Protein AF-A0A382TSJ6-F1 (afdb_monomer)

Sequence (299 aa):
TDNLIYTSDLNSGGTIPGTNIIGSAPDGAHDSPTDGYVEGTTHIYAGQTAGSISLSQTNFLDQFPATPTNPTLCDGLGNCFDVIRENGQTVSGGQQLPGYAAGYVIKDPPYSIATNSGQGDTNECADFYVEWHAIDGPISESGLGDLIGVDEELDYDPDGDQTLGDGTDFDRIWSLEEVTVTNMELNCGFNYPIFGDVSDESSLNGCTGQVVQGHEGHMWDETNCAAYGNLKTYNCAMFESTQDDAYLGDDSDHDYNGTNGRLILKFDPMCTHDIMVRHVMLEFIEVGAGAESCLSDYG

Nearest PDB structures (foldseek):
  5vi0-assembly1_A  TM=2.492E-01  e=9.226E+00  Pseudomonas fluorescens

Secondary structure (DSSP, 8-state):
-PPPEEEEEEEEEEE--SS-TTS---SS--S-SS----TT-S-TTTT-EEEEEEEEE-SSS--B-SS-B---SB-SSS-B--EE-TTSPEEPTTSPPSS-BEEEEEES-SB-SS-TTSS--B-SS-SEEEEEEEESBTTTTBSS-SSTTS-------TT-----SSSSS-S------SEEEEEE-GGGT-SS-EES--TT-GGGTTTEEEEEEESEEE-B-TTT-GGGTTB--HHHHHHHHH--GGG-S--TT--TTSSS---EEE----------EEEEEEEE--TT-SS--GGGG--

Organism: NCBI:txid408172

Radius of gyration: 26.78 Å; Cα contacts (8 Å, |Δi|>4): 650; chains: 1; bounding box: 70×48×67 Å

Structure (mmCIF, N/CA/C/O backbone):
data_AF-A0A382TSJ6-F1
#
_entry.id   AF-A0A382TSJ6-F1
#
loop_
_atom_site.group_PDB
_atom_site.id
_atom_site.type_symbol
_atom_site.label_atom_id
_atom_site.label_alt_id
_atom_site.label_comp_id
_atom_site.label_asym_id
_atom_site.label_entity_id
_atom_site.label_seq_id
_atom_site.pdbx_PDB_ins_code
_atom_site.Cartn_x
_atom_site.Cartn_y
_atom_site.Cartn_z
_atom_site.occupancy
_atom_site.B_iso_or_equiv
_atom_site.auth_seq_id
_atom_site.auth_comp_id
_atom_site.auth_asym_id
_atom_site.auth_atom_id
_atom_site.pdbx_PDB_model_num
ATOM 1 N N . THR A 1 1 ? -19.606 -19.626 -2.365 1.00 51.28 1 THR A N 1
ATOM 2 C CA . THR A 1 1 ? -20.092 -18.319 -1.893 1.00 51.28 1 THR A CA 1
ATOM 3 C C . THR A 1 1 ? -19.219 -17.972 -0.732 1.00 51.28 1 THR A C 1
ATOM 5 O O . THR A 1 1 ? -19.256 -18.692 0.260 1.00 51.28 1 THR A O 1
ATOM 8 N N . ASP A 1 2 ? -18.367 -16.979 -0.910 1.00 55.47 2 ASP A N 1
ATOM 9 C CA . ASP A 1 2 ? -17.412 -16.594 0.119 1.00 55.47 2 ASP A CA 1
ATOM 10 C C . ASP A 1 2 ? -18.198 -15.999 1.282 1.00 55.47 2 ASP A C 1
ATOM 12 O O . ASP A 1 2 ? -19.030 -15.107 1.097 1.00 55.47 2 ASP A O 1
ATOM 16 N N . ASN A 1 3 ? -18.039 -16.595 2.461 1.00 68.62 3 ASN A N 1
ATOM 17 C CA . ASN A 1 3 ? -18.751 -16.162 3.651 1.00 68.62 3 ASN A CA 1
ATOM 18 C C . ASN A 1 3 ? -17.972 -15.007 4.275 1.00 68.62 3 ASN A C 1
ATOM 20 O O . ASN A 1 3 ? -16.830 -15.186 4.684 1.00 68.62 3 ASN A O 1
ATOM 24 N N . LEU A 1 4 ? -18.611 -13.845 4.371 1.00 76.88 4 LEU A N 1
ATOM 25 C CA . LEU A 1 4 ? -18.118 -12.728 5.166 1.00 76.88 4 LEU A CA 1
ATOM 26 C C . LEU A 1 4 ? -18.530 -12.954 6.627 1.00 76.88 4 LEU A C 1
ATOM 28 O O . LEU A 1 4 ? -19.728 -12.997 6.919 1.00 76.88 4 LEU A O 1
ATOM 32 N N . ILE A 1 5 ? -17.568 -13.092 7.542 1.00 85.00 5 ILE A N 1
ATOM 33 C CA . ILE A 1 5 ? -17.848 -13.188 8.984 1.00 85.00 5 ILE A CA 1
ATOM 34 C C . ILE A 1 5 ? -17.365 -11.915 9.667 1.00 85.00 5 ILE A C 1
ATOM 36 O O . ILE A 1 5 ? -16.166 -11.665 9.752 1.00 85.00 5 ILE A O 1
ATOM 40 N N . TYR A 1 6 ? -18.308 -11.136 10.193 1.00 89.25 6 TYR A N 1
ATOM 41 C CA . TYR A 1 6 ? -18.026 -9.909 10.927 1.00 89.25 6 TYR A CA 1
ATOM 42 C C . TYR A 1 6 ? -18.821 -9.847 12.234 1.00 89.25 6 TYR A C 1
ATOM 44 O O . TYR A 1 6 ? -19.858 -10.499 12.386 1.00 89.25 6 TYR A O 1
ATOM 52 N N . THR A 1 7 ? -18.337 -9.052 13.186 1.00 89.75 7 THR A N 1
ATOM 53 C CA . THR A 1 7 ? -19.066 -8.721 14.421 1.00 89.75 7 THR A CA 1
ATOM 54 C C . THR A 1 7 ? -18.973 -7.229 14.679 1.00 89.75 7 THR A C 1
ATOM 56 O O . THR A 1 7 ? -18.007 -6.603 14.254 1.00 89.75 7 THR A O 1
ATOM 59 N N . SER A 1 8 ? -19.959 -6.648 15.359 1.00 91.38 8 SER A N 1
ATOM 60 C CA . SER A 1 8 ? -19.897 -5.252 15.786 1.00 91.38 8 SER A CA 1
ATOM 61 C C . SER A 1 8 ? -20.571 -5.044 17.139 1.00 91.38 8 SER A C 1
ATOM 63 O O . SER A 1 8 ? -21.559 -5.701 17.471 1.00 91.38 8 SER A O 1
ATOM 65 N N . ASP A 1 9 ? -20.026 -4.115 17.921 1.00 92.19 9 ASP A N 1
ATOM 66 C CA . ASP A 1 9 ? -20.604 -3.624 19.168 1.00 92.19 9 ASP A CA 1
ATOM 67 C C . ASP A 1 9 ? -20.398 -2.109 19.269 1.00 92.19 9 ASP A C 1
ATOM 69 O O . ASP A 1 9 ? -19.317 -1.622 19.601 1.00 92.19 9 ASP A O 1
ATOM 73 N N . LEU A 1 10 ? -21.467 -1.353 19.008 1.00 91.88 10 LEU A N 1
ATOM 74 C CA . LEU A 1 10 ? -21.467 0.111 19.102 1.00 91.88 10 LEU A CA 1
ATOM 75 C C . LEU A 1 10 ? -21.236 0.626 20.534 1.00 91.88 10 LEU A C 1
ATOM 77 O O . LEU A 1 10 ? -20.925 1.798 20.714 1.00 91.88 10 LEU A O 1
ATOM 81 N N . ASN A 1 11 ? -21.387 -0.229 21.551 1.00 92.69 11 ASN A N 1
ATOM 82 C CA . ASN A 1 11 ? -21.270 0.139 22.961 1.00 92.69 11 ASN A CA 1
ATOM 83 C C . ASN A 1 11 ? -19.956 -0.325 23.599 1.00 92.69 11 ASN A C 1
ATOM 85 O O . ASN A 1 11 ? -19.807 -0.205 24.817 1.00 92.69 11 ASN A O 1
ATOM 89 N N . SER A 1 12 ? -19.007 -0.845 22.815 1.00 92.81 12 SER A N 1
ATOM 90 C CA . SER A 1 12 ? -17.744 -1.359 23.357 1.00 92.81 12 SER A CA 1
ATOM 91 C C . SER A 1 12 ? -16.888 -0.272 24.020 1.00 92.81 12 SER A C 1
ATOM 93 O O . SER A 1 12 ? -16.094 -0.576 24.911 1.00 92.81 12 SER A O 1
ATOM 95 N N . GLY A 1 13 ? -17.088 0.997 23.642 1.00 90.31 13 GLY A N 1
ATOM 96 C CA . GLY A 1 13 ? -16.484 2.154 24.304 1.00 90.31 13 GLY A CA 1
ATOM 97 C C . GLY A 1 13 ? -14.969 2.244 24.125 1.00 90.31 13 GLY A C 1
ATOM 98 O O . GLY A 1 13 ? -14.286 2.809 24.981 1.00 90.31 13 GLY A O 1
ATOM 99 N N . GLY A 1 14 ? -14.442 1.670 23.041 1.00 90.19 14 GLY A N 1
ATOM 100 C CA . GLY A 1 14 ? -13.038 1.783 22.668 1.00 90.19 14 GLY A CA 1
ATOM 101 C C . GLY A 1 14 ? -12.648 3.220 22.324 1.00 90.19 14 GLY A C 1
ATOM 102 O O . GLY A 1 14 ? -13.489 4.106 22.186 1.00 90.19 14 GLY A O 1
ATOM 103 N N . THR A 1 15 ? -11.350 3.461 22.186 1.00 94.50 15 THR A N 1
ATOM 104 C CA . THR A 1 15 ? -10.813 4.751 21.740 1.00 94.50 15 THR A CA 1
ATOM 105 C C . THR A 1 15 ? -10.064 4.550 20.438 1.00 94.50 15 THR A C 1
ATOM 107 O O . THR A 1 15 ? -9.201 3.673 20.366 1.00 94.50 15 THR A O 1
ATOM 110 N N . ILE A 1 16 ? -10.386 5.369 19.437 1.00 93.19 16 ILE A N 1
ATOM 111 C CA . ILE A 1 16 ? -9.671 5.375 18.161 1.00 93.19 16 ILE A CA 1
ATOM 112 C C . ILE A 1 16 ? -8.240 5.874 18.420 1.00 93.19 16 ILE A C 1
ATOM 114 O O . ILE A 1 16 ? -8.068 6.959 18.991 1.00 93.19 16 ILE A O 1
ATOM 118 N N . PRO A 1 17 ? -7.202 5.091 18.082 1.00 91.81 17 PRO A N 1
ATOM 119 C CA . PRO A 1 17 ? -5.816 5.479 18.312 1.00 91.81 17 PRO A CA 1
ATOM 120 C C . PRO A 1 17 ? -5.457 6.682 17.435 1.00 91.81 17 PRO A C 1
ATOM 122 O O . PRO A 1 17 ? -5.960 6.804 16.335 1.00 91.81 17 PRO A O 1
ATOM 125 N N . GLY A 1 18 ? -4.573 7.568 17.897 1.00 88.19 18 GLY A N 1
ATOM 126 C CA . GLY A 1 18 ? -4.095 8.705 17.087 1.00 88.19 18 GLY A CA 1
ATOM 127 C C . GLY A 1 18 ? -2.917 8.373 16.166 1.00 88.19 18 GLY A C 1
ATOM 128 O O . GLY A 1 18 ? -2.319 9.268 15.579 1.00 88.19 18 GLY A O 1
ATOM 129 N N . THR A 1 19 ? -2.523 7.103 16.105 1.00 87.06 19 THR A N 1
ATOM 130 C CA . THR A 1 19 ? -1.364 6.617 15.354 1.00 87.06 19 THR A CA 1
ATOM 131 C C . THR A 1 19 ? -1.697 5.280 14.713 1.00 87.06 19 THR A C 1
ATOM 133 O O . THR A 1 19 ? -2.449 4.503 15.302 1.00 87.06 19 THR A O 1
ATOM 136 N N . ASN A 1 20 ? -1.089 4.976 13.568 1.00 87.38 20 ASN A N 1
ATOM 137 C CA . ASN A 1 20 ? -1.181 3.662 12.929 1.00 87.38 20 ASN A CA 1
ATOM 138 C C . ASN A 1 20 ? -0.423 2.568 13.724 1.00 87.38 20 ASN A C 1
ATOM 140 O O . ASN A 1 20 ? 0.164 2.825 14.782 1.00 87.38 20 ASN A O 1
ATOM 144 N N . ILE A 1 21 ? -0.377 1.344 13.185 1.00 91.00 21 ILE A N 1
ATOM 145 C CA . ILE A 1 21 ? 0.307 0.182 13.790 1.00 91.00 21 ILE A CA 1
ATOM 146 C C . ILE A 1 21 ? 1.798 0.420 14.071 1.00 91.00 21 ILE A C 1
ATOM 148 O O . ILE A 1 21 ? 2.321 -0.072 15.072 1.00 91.00 21 ILE A O 1
ATOM 152 N N . ILE A 1 22 ? 2.487 1.211 13.246 1.00 88.44 22 ILE A N 1
ATOM 153 C CA . ILE A 1 22 ? 3.905 1.548 13.449 1.00 88.44 22 ILE A CA 1
ATOM 154 C C . ILE A 1 22 ? 4.093 2.789 14.331 1.00 88.44 22 ILE A C 1
ATOM 156 O O . ILE A 1 22 ? 5.217 3.243 14.547 1.00 88.44 22 ILE A O 1
ATOM 160 N N . GLY A 1 23 ? 3.016 3.311 14.921 1.00 86.44 23 GLY A N 1
ATOM 161 C CA . GLY A 1 23 ? 3.050 4.424 15.863 1.00 86.44 23 GLY A CA 1
ATOM 162 C C . GLY A 1 23 ? 3.321 5.771 15.197 1.00 86.44 23 GLY A C 1
ATOM 163 O O . GLY A 1 23 ? 3.834 6.670 15.863 1.00 86.44 23 GLY A O 1
ATOM 164 N N . SER A 1 24 ? 3.029 5.883 13.903 1.00 81.81 24 SER A N 1
ATOM 165 C CA . SER A 1 24 ? 3.093 7.124 13.135 1.00 81.81 24 SER A CA 1
ATOM 166 C C . SER A 1 24 ? 1.719 7.779 13.100 1.00 81.81 24 SER A C 1
ATOM 168 O O . SER A 1 24 ? 0.705 7.093 12.936 1.00 81.81 24 SER A O 1
ATOM 170 N N . ALA A 1 25 ? 1.675 9.095 13.297 1.00 78.69 25 ALA A N 1
ATOM 171 C CA . ALA A 1 25 ? 0.441 9.855 13.182 1.00 78.69 25 ALA A CA 1
ATOM 172 C C . ALA A 1 25 ? 0.099 10.032 11.692 1.00 78.69 25 ALA A C 1
ATOM 174 O O . ALA A 1 25 ? 0.955 10.450 10.919 1.00 78.69 25 ALA A O 1
ATOM 175 N N . PRO A 1 26 ? -1.128 9.716 11.259 1.00 70.69 26 PRO A N 1
ATOM 176 C CA . PRO A 1 26 ? -1.583 9.986 9.902 1.00 70.69 26 PRO A CA 1
ATOM 177 C C . PRO A 1 26 ? -2.005 11.458 9.811 1.00 70.69 26 PRO A C 1
ATOM 179 O O . PRO A 1 26 ? -3.193 11.767 9.766 1.00 70.69 26 PRO A O 1
ATOM 182 N N . ASP A 1 27 ? -1.040 12.375 9.860 1.00 65.81 27 ASP A N 1
ATOM 183 C CA . ASP A 1 27 ? -1.244 13.833 9.892 1.00 65.81 27 ASP A CA 1
ATOM 184 C C . ASP A 1 27 ? -0.798 14.550 8.603 1.00 65.81 27 ASP A C 1
ATOM 186 O O . ASP A 1 27 ? -0.923 15.773 8.492 1.00 65.81 27 ASP A O 1
ATOM 190 N N . GLY A 1 28 ? -0.301 13.788 7.624 1.00 58.19 28 GLY A N 1
ATOM 191 C CA . GLY A 1 28 ? 0.238 14.298 6.363 1.00 58.19 28 GLY A CA 1
ATOM 192 C C . GLY A 1 28 ? 1.628 14.931 6.489 1.00 58.19 28 GLY A C 1
ATOM 193 O O . GLY A 1 28 ? 2.220 15.274 5.467 1.00 58.19 28 GLY A O 1
ATOM 194 N N . ALA A 1 29 ? 2.171 15.050 7.705 1.00 59.56 29 ALA A N 1
ATOM 195 C CA . ALA A 1 29 ? 3.520 15.516 7.982 1.00 59.56 29 ALA A CA 1
ATOM 196 C C . ALA A 1 29 ? 4.458 14.310 8.096 1.00 59.56 29 ALA A C 1
ATOM 198 O O . ALA A 1 29 ? 4.907 13.928 9.173 1.00 59.56 29 ALA A O 1
ATOM 199 N N . HIS A 1 30 ? 4.768 13.702 6.955 1.00 57.16 30 HIS A N 1
ATOM 200 C CA . HIS A 1 30 ? 5.816 12.692 6.907 1.00 57.16 30 HIS A CA 1
ATOM 201 C C . HIS A 1 30 ? 7.181 13.391 6.966 1.00 57.16 30 HIS A C 1
ATOM 203 O O . HIS A 1 30 ? 7.386 14.410 6.307 1.00 57.16 30 HIS A O 1
ATOM 209 N N . ASP A 1 31 ? 8.160 12.818 7.674 1.00 54.69 31 ASP A N 1
ATOM 210 C CA . ASP A 1 31 ? 9.569 13.267 7.673 1.00 54.69 31 ASP A CA 1
ATOM 211 C C . ASP A 1 31 ? 10.257 13.099 6.282 1.00 54.69 31 ASP A C 1
ATOM 213 O O . ASP A 1 31 ? 11.484 13.149 6.158 1.00 54.69 31 ASP A O 1
ATOM 217 N N . SER A 1 32 ? 9.465 12.903 5.217 1.00 45.97 32 SER A N 1
ATOM 218 C CA . SER A 1 32 ? 9.863 12.863 3.813 1.00 45.97 32 SER A CA 1
ATOM 219 C C . SER A 1 32 ? 9.813 14.277 3.205 1.00 45.97 32 SER A C 1
ATOM 221 O O . SER A 1 32 ? 8.774 14.933 3.262 1.00 45.97 32 SER A O 1
ATOM 223 N N . PRO A 1 33 ? 10.899 14.781 2.590 1.00 44.25 33 PRO A N 1
ATOM 224 C CA . PRO A 1 33 ? 10.990 16.178 2.157 1.00 44.25 33 PRO A CA 1
ATOM 225 C C . PRO A 1 33 ? 10.056 16.611 1.014 1.00 44.25 33 PRO A C 1
ATOM 227 O O . PRO A 1 33 ? 10.052 17.800 0.691 1.00 44.25 33 PRO A O 1
ATOM 230 N N . THR A 1 34 ? 9.347 15.695 0.344 1.00 47.06 34 THR A N 1
ATOM 231 C CA . THR A 1 34 ? 8.702 15.996 -0.950 1.00 47.06 34 THR A CA 1
ATOM 232 C C . THR A 1 34 ? 7.237 15.610 -1.092 1.00 47.06 34 THR A C 1
ATOM 234 O O . THR A 1 34 ? 6.606 16.142 -1.999 1.00 47.06 34 THR A O 1
ATOM 237 N N . ASP A 1 35 ? 6.668 14.795 -0.203 1.00 45.72 35 ASP A N 1
ATOM 238 C CA . ASP A 1 35 ? 5.292 14.312 -0.354 1.00 45.72 35 ASP A CA 1
ATOM 239 C C . ASP A 1 35 ? 4.551 14.382 0.983 1.00 45.72 35 ASP A C 1
ATOM 241 O O . ASP A 1 35 ? 4.849 13.649 1.924 1.00 45.72 35 ASP A O 1
ATOM 245 N N . GLY A 1 36 ? 3.587 15.298 1.072 1.00 45.22 36 GLY A N 1
ATOM 246 C CA . GLY A 1 36 ? 2.760 15.490 2.256 1.00 45.22 36 GLY A CA 1
ATOM 247 C C . GLY A 1 36 ? 1.392 16.026 1.865 1.00 45.22 36 GLY A C 1
ATOM 248 O O . GLY A 1 36 ? 1.278 17.021 1.145 1.00 45.22 36 GLY A O 1
ATOM 249 N N . TYR A 1 37 ? 0.351 15.332 2.316 1.00 49.81 37 TYR A N 1
ATOM 250 C CA . TYR A 1 37 ? -1.027 15.805 2.246 1.00 49.81 37 TYR A CA 1
ATOM 251 C C . TYR A 1 37 ? -1.177 17.151 2.974 1.00 49.81 37 TYR A C 1
ATOM 253 O O . TYR A 1 37 ? -0.363 17.528 3.815 1.00 49.81 37 TYR A O 1
ATOM 261 N N . VAL A 1 38 ? -2.236 17.891 2.641 1.00 48.69 38 VAL A N 1
ATOM 262 C CA . VAL A 1 38 ? -2.523 19.201 3.241 1.00 48.69 38 VAL A CA 1
ATOM 263 C C . VAL 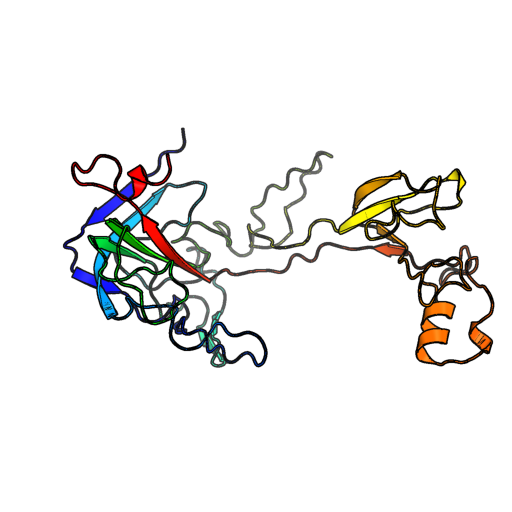A 1 38 ? -2.655 19.074 4.765 1.00 48.69 38 VAL A C 1
ATOM 265 O O . VAL A 1 38 ? -3.486 18.316 5.269 1.00 48.69 38 VAL A O 1
ATOM 268 N N . GLU A 1 39 ? -1.829 19.852 5.468 1.00 46.22 39 GLU A N 1
ATOM 269 C CA . GLU A 1 39 ? -1.703 19.940 6.925 1.00 46.22 39 GLU A CA 1
ATOM 270 C C . GLU A 1 39 ? -3.075 19.978 7.637 1.00 46.22 39 GLU A C 1
ATOM 272 O O . GLU A 1 39 ? -3.902 20.853 7.367 1.00 46.22 39 GLU A O 1
ATOM 277 N N . GLY A 1 40 ? -3.297 19.045 8.576 1.00 49.28 40 GLY A N 1
ATOM 278 C CA . GLY A 1 40 ? -4.345 19.141 9.605 1.00 49.28 40 GLY A CA 1
ATOM 279 C C . GLY A 1 40 ? -5.642 18.345 9.406 1.00 49.28 40 GLY A C 1
ATOM 280 O O . GLY A 1 40 ? -6.620 18.663 10.080 1.00 49.28 40 GLY A O 1
ATOM 281 N N . THR A 1 41 ? -5.704 17.349 8.513 1.00 53.12 41 THR A N 1
ATOM 282 C CA . THR A 1 41 ? -7.014 16.923 7.966 1.00 53.12 41 THR A CA 1
ATOM 283 C C . THR A 1 41 ? -7.327 15.425 7.942 1.00 53.12 41 THR A C 1
ATOM 285 O O . THR A 1 41 ? -8.463 15.058 7.661 1.00 53.12 41 THR A O 1
ATOM 288 N N . THR A 1 42 ? -6.389 14.540 8.271 1.00 62.50 42 THR A N 1
ATOM 289 C CA . THR A 1 42 ? -6.504 13.125 7.869 1.00 62.50 42 THR A CA 1
ATOM 290 C C . THR A 1 42 ? -7.012 12.157 8.940 1.00 62.50 42 THR A C 1
ATOM 292 O O . THR A 1 42 ? -7.354 11.035 8.594 1.00 62.50 42 THR A O 1
ATOM 295 N N . HIS A 1 43 ? -7.139 12.553 10.217 1.00 78.25 43 HIS A N 1
ATOM 296 C CA . HIS A 1 43 ? -7.613 11.646 11.285 1.00 78.25 43 HIS A CA 1
ATOM 297 C C . HIS A 1 43 ? -8.549 12.320 12.290 1.00 78.25 43 HIS A C 1
ATOM 299 O O . HIS A 1 43 ? -8.275 12.426 13.485 1.00 78.25 43 HIS A O 1
ATOM 305 N N . ILE A 1 44 ? -9.683 12.803 11.787 1.00 80.38 44 ILE A N 1
ATOM 306 C CA . ILE A 1 44 ? -10.632 13.650 12.533 1.00 80.38 44 ILE A CA 1
ATOM 307 C C . ILE A 1 44 ? -11.276 12.969 13.756 1.00 80.38 44 ILE A C 1
ATOM 309 O O . ILE A 1 44 ? -11.797 13.652 14.640 1.00 80.38 44 ILE A O 1
ATOM 313 N N . TYR A 1 45 ? -11.221 11.636 13.828 1.00 87.69 45 TYR A N 1
ATOM 314 C CA . TYR A 1 45 ? -11.772 10.839 14.926 1.00 87.69 45 TYR A CA 1
ATOM 315 C C . TYR A 1 45 ? -10.732 10.307 15.915 1.00 87.69 45 TYR A C 1
ATOM 317 O O . TYR A 1 45 ? -11.103 9.636 16.881 1.00 87.69 45 TYR A O 1
ATOM 325 N N . ALA A 1 46 ? -9.454 10.655 15.748 1.00 88.50 46 ALA A N 1
ATOM 326 C CA . ALA A 1 46 ? -8.404 10.293 16.692 1.00 88.50 46 ALA A CA 1
ATOM 327 C C . ALA A 1 46 ? -8.775 10.683 18.136 1.00 88.50 46 ALA A C 1
ATOM 329 O O . ALA A 1 46 ? -9.165 11.817 18.429 1.00 88.50 46 ALA A O 1
ATOM 330 N N . GLY A 1 47 ? -8.649 9.733 19.063 1.00 90.00 47 GLY A N 1
ATOM 331 C CA . GLY A 1 47 ? -8.951 9.928 20.482 1.00 90.00 47 GLY A CA 1
ATOM 332 C C . GLY A 1 47 ? -10.441 9.951 20.840 1.00 90.00 47 GLY A C 1
ATOM 333 O O . GLY A 1 47 ? -10.765 10.059 22.024 1.00 90.00 47 GLY A O 1
ATOM 334 N N . GLN A 1 48 ? -11.351 9.831 19.869 1.00 91.44 48 GLN A N 1
ATOM 335 C CA . GLN A 1 48 ? -12.788 9.754 20.136 1.00 91.44 48 GLN A CA 1
ATOM 336 C C . GLN A 1 48 ? -13.192 8.364 20.635 1.00 91.44 48 GLN A C 1
ATOM 338 O O . GLN A 1 48 ? -12.543 7.354 20.346 1.00 91.44 48 GLN A O 1
ATOM 343 N N . THR A 1 49 ? -14.287 8.313 21.396 1.00 94.75 49 THR A N 1
ATOM 344 C CA . THR A 1 49 ? -14.911 7.047 21.790 1.00 94.75 49 THR A CA 1
ATOM 345 C C . THR A 1 49 ? -15.634 6.432 20.596 1.00 94.75 49 THR A C 1
ATOM 347 O O . THR A 1 49 ? -16.415 7.110 19.932 1.00 94.75 49 THR A O 1
ATOM 350 N N . ALA A 1 50 ? -15.413 5.143 20.363 1.00 95.38 50 ALA A N 1
ATOM 351 C CA . ALA A 1 50 ? -16.021 4.381 19.285 1.00 95.38 50 ALA A CA 1
ATOM 352 C C . ALA A 1 50 ? -16.518 3.016 19.779 1.00 95.38 50 ALA A C 1
ATOM 354 O O . ALA A 1 50 ? -16.090 2.501 20.816 1.00 95.38 50 ALA A O 1
ATOM 355 N N . GLY A 1 51 ? -17.429 2.427 19.011 1.00 95.75 51 GLY A N 1
ATOM 356 C CA . GLY A 1 51 ? -17.710 1.002 19.061 1.00 95.75 51 GLY A CA 1
ATOM 357 C C . GLY A 1 51 ? -16.587 0.184 18.424 1.00 95.75 51 GLY A C 1
ATOM 358 O O . GLY A 1 51 ? -15.620 0.727 17.889 1.00 95.75 51 GLY A O 1
ATOM 359 N N . SER A 1 52 ? -16.736 -1.136 18.449 1.00 95.62 52 SER A N 1
ATOM 360 C CA . SER A 1 52 ? -15.801 -2.072 17.826 1.00 95.62 52 SER A CA 1
ATOM 361 C C . SER A 1 52 ? -16.464 -2.821 16.683 1.00 95.62 52 SER A C 1
ATOM 363 O O . SER A 1 52 ? -17.671 -3.076 16.694 1.00 95.62 52 SER A O 1
ATOM 365 N N . ILE A 1 53 ? -15.657 -3.183 15.694 1.00 94.44 53 ILE A N 1
ATOM 366 C CA . ILE A 1 53 ? -16.041 -4.045 14.582 1.00 94.44 53 ILE A CA 1
ATOM 367 C C . ILE A 1 53 ? -14.891 -5.012 14.294 1.00 94.44 53 ILE A C 1
ATOM 369 O O . ILE A 1 53 ? -13.726 -4.667 14.466 1.00 94.44 53 ILE A O 1
ATOM 373 N N . SER A 1 54 ? -15.207 -6.240 13.897 1.00 93.94 54 SER A N 1
ATOM 374 C CA . SER A 1 54 ? -14.220 -7.231 13.465 1.00 93.94 54 SER A CA 1
ATOM 375 C C . SER A 1 54 ? -14.562 -7.769 12.095 1.00 93.94 54 SER A C 1
ATOM 377 O O . SER A 1 54 ? -15.742 -7.946 11.791 1.00 93.94 54 SER A O 1
ATOM 379 N N . LEU A 1 55 ? -13.540 -8.189 11.365 1.00 89.50 55 LEU A N 1
ATOM 380 C CA . LEU A 1 55 ? -13.670 -9.015 10.179 1.00 89.50 55 LEU A CA 1
ATOM 381 C C . LEU A 1 55 ? -12.748 -10.226 10.333 1.00 89.50 55 LEU A C 1
ATOM 383 O O . LEU A 1 55 ? -11.551 -10.056 10.522 1.00 89.50 55 LEU A O 1
ATOM 387 N N . SER A 1 56 ? -13.311 -11.435 10.318 1.00 88.00 56 SER A N 1
ATOM 388 C CA . SER A 1 56 ? -12.578 -12.683 10.601 1.00 88.00 56 SER A CA 1
ATOM 389 C C . SER A 1 56 ? -12.707 -13.734 9.498 1.00 88.00 56 SER A C 1
ATOM 391 O O . SER A 1 56 ? -12.389 -14.898 9.716 1.00 88.00 56 SER A O 1
ATOM 393 N N . GLN A 1 57 ? -13.319 -13.372 8.370 1.00 83.06 57 GLN A N 1
ATOM 394 C CA . GLN A 1 57 ? -13.328 -14.184 7.159 1.00 83.06 57 GLN A CA 1
ATOM 395 C C . GLN A 1 57 ? -13.677 -13.297 5.965 1.00 83.06 57 GLN A C 1
ATOM 397 O O . GLN A 1 57 ? -14.743 -12.673 5.949 1.00 83.06 57 GLN A O 1
ATOM 402 N N . THR A 1 58 ? -12.785 -13.245 4.979 1.00 77.75 58 THR A N 1
ATOM 403 C CA . THR A 1 58 ? -12.939 -12.512 3.716 1.00 77.75 58 THR A CA 1
ATOM 404 C C . THR A 1 58 ? -11.842 -12.954 2.741 1.00 77.75 58 THR A C 1
ATOM 406 O O . THR A 1 58 ? -10.781 -13.376 3.182 1.00 77.75 58 THR A O 1
ATOM 409 N N . ASN A 1 59 ? -12.092 -12.843 1.434 1.00 71.25 59 ASN A N 1
ATOM 410 C CA . ASN A 1 59 ? -11.086 -13.084 0.387 1.00 71.25 59 ASN A CA 1
ATOM 411 C C . ASN A 1 59 ? -10.580 -11.776 -0.253 1.00 71.25 59 ASN A C 1
ATOM 413 O O . ASN A 1 59 ? -9.819 -11.813 -1.212 1.00 71.25 59 ASN A O 1
ATOM 417 N N . PHE A 1 60 ? -11.081 -10.621 0.194 1.00 73.62 60 PHE A N 1
ATOM 418 C CA . PHE A 1 60 ? -10.926 -9.344 -0.518 1.00 73.62 60 PHE A CA 1
ATOM 419 C C . PHE A 1 60 ? -10.629 -8.145 0.394 1.00 73.62 60 PHE A C 1
ATOM 421 O O . PHE A 1 60 ? -10.375 -7.055 -0.106 1.00 73.62 60 PHE A O 1
ATOM 428 N N . LEU A 1 61 ? -10.671 -8.318 1.716 1.00 77.19 61 LEU A N 1
ATOM 429 C CA . LEU A 1 61 ? -10.302 -7.292 2.698 1.00 77.19 61 LEU A CA 1
ATOM 430 C C . LEU A 1 61 ? -9.307 -7.887 3.692 1.00 77.19 61 LEU A C 1
ATOM 432 O O . LEU A 1 61 ? -9.176 -9.104 3.777 1.00 77.19 61 LEU A O 1
ATOM 436 N N . ASP A 1 62 ? -8.652 -7.033 4.469 1.00 84.19 62 ASP A N 1
ATOM 437 C CA . ASP A 1 62 ? -7.872 -7.492 5.616 1.00 84.19 62 ASP A CA 1
ATOM 438 C C . ASP A 1 62 ? -8.786 -8.043 6.704 1.00 84.19 62 ASP A C 1
ATOM 440 O O . ASP A 1 62 ? -9.877 -7.514 6.948 1.00 84.19 62 ASP A O 1
ATOM 444 N N . GLN A 1 63 ? -8.310 -9.057 7.414 1.00 89.44 63 GLN A N 1
ATOM 445 C CA . GLN A 1 63 ? -8.905 -9.417 8.690 1.00 89.44 63 GLN A CA 1
ATOM 446 C C . GLN A 1 63 ? -8.463 -8.442 9.783 1.00 89.44 63 GLN A C 1
ATOM 448 O O . GLN A 1 63 ? -7.380 -7.862 9.751 1.00 89.44 63 GLN A O 1
ATOM 453 N N . PHE A 1 64 ? -9.335 -8.206 10.757 1.00 92.56 64 PHE A N 1
ATOM 454 C CA . PHE A 1 64 ? -9.013 -7.364 11.903 1.00 92.56 64 PHE A CA 1
ATOM 455 C C . PHE A 1 64 ? -9.880 -7.724 13.113 1.00 92.56 64 PHE A C 1
ATOM 457 O O . PHE A 1 64 ? -11.079 -8.006 12.980 1.00 92.56 64 PHE A O 1
ATOM 464 N N . PRO A 1 65 ? -9.308 -7.704 14.329 1.00 93.94 65 PRO A N 1
ATOM 465 C CA . PRO A 1 65 ? -10.031 -8.072 15.535 1.00 93.94 65 PRO A CA 1
ATOM 466 C C . PRO A 1 65 ? -10.918 -6.925 16.041 1.00 93.94 65 PRO A C 1
ATOM 468 O O . PRO A 1 65 ? -10.620 -5.748 15.867 1.00 93.94 65 PRO A O 1
ATOM 471 N N . ALA A 1 66 ? -11.979 -7.265 16.779 1.00 92.50 66 ALA A N 1
ATOM 472 C CA . ALA A 1 66 ? -12.777 -6.267 17.506 1.00 92.50 66 ALA A CA 1
ATOM 473 C C . ALA A 1 66 ? -12.048 -5.725 18.749 1.00 92.50 66 ALA A C 1
ATOM 475 O O . ALA A 1 66 ? -12.398 -4.666 19.263 1.00 92.50 66 ALA A O 1
ATOM 476 N N . THR A 1 67 ? -11.079 -6.476 19.284 1.00 93.00 67 THR A N 1
ATOM 477 C CA . THR A 1 67 ? -10.292 -6.073 20.456 1.00 93.00 67 THR A CA 1
ATOM 478 C C . THR A 1 67 ? -8.910 -5.603 20.004 1.00 93.00 67 THR A C 1
ATOM 480 O O . THR A 1 67 ? -8.177 -6.415 19.433 1.00 93.00 67 THR A O 1
ATOM 483 N N . PRO A 1 68 ? -8.528 -4.342 20.289 1.00 94.50 68 PRO A N 1
ATOM 484 C CA . PRO A 1 68 ? -7.204 -3.815 19.971 1.00 94.50 68 PRO A CA 1
ATOM 485 C C . PRO A 1 68 ? -6.088 -4.716 20.480 1.00 94.50 68 PRO A C 1
ATOM 487 O O . PRO A 1 68 ? -6.008 -5.013 21.673 1.00 94.50 68 PRO A O 1
ATOM 490 N N . THR A 1 69 ? -5.229 -5.148 19.563 1.00 94.19 69 THR A N 1
ATOM 491 C CA . THR A 1 69 ? -4.090 -6.020 19.860 1.00 94.19 69 THR A CA 1
ATOM 492 C C . THR A 1 69 ? -2.854 -5.473 19.171 1.00 94.19 69 THR A C 1
ATOM 494 O O . THR A 1 69 ? -2.923 -5.107 18.003 1.00 94.19 69 THR A O 1
ATOM 497 N N . ASN A 1 70 ? -1.722 -5.402 19.871 1.00 94.31 70 ASN A N 1
ATOM 498 C CA . ASN A 1 70 ? -0.458 -5.027 19.244 1.00 94.31 70 ASN A CA 1
ATOM 499 C C . ASN A 1 70 ? 0.049 -6.196 18.384 1.00 94.31 70 ASN A C 1
ATOM 501 O O . ASN A 1 70 ? 0.369 -7.248 18.955 1.00 94.31 70 ASN A O 1
ATOM 505 N N . PRO A 1 71 ? 0.110 -6.044 17.050 1.00 92.31 71 PRO A N 1
ATOM 506 C CA . PRO A 1 71 ? 0.555 -7.115 16.176 1.00 92.31 71 PRO A CA 1
ATOM 507 C C . PRO A 1 71 ? 2.069 -7.322 16.294 1.00 92.31 71 PRO A C 1
ATOM 509 O O . PRO A 1 71 ? 2.811 -6.457 16.768 1.00 92.31 71 PRO A O 1
ATOM 512 N N . THR A 1 72 ? 2.522 -8.480 15.833 1.00 90.69 72 THR A N 1
ATOM 513 C CA . THR A 1 72 ? 3.932 -8.785 15.573 1.00 90.69 72 THR A CA 1
ATOM 514 C C . THR A 1 72 ? 4.076 -9.136 14.104 1.00 90.69 72 THR A C 1
ATOM 516 O O . THR A 1 72 ? 3.185 -9.776 13.549 1.00 90.69 72 THR A O 1
ATOM 519 N N . LEU A 1 73 ? 5.208 -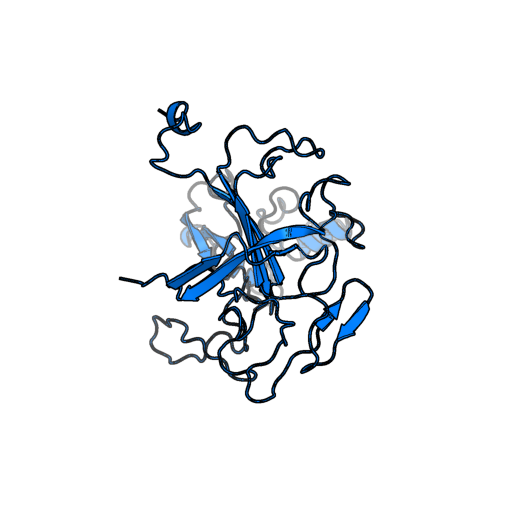8.789 13.503 1.00 88.62 73 LEU A N 1
ATOM 520 C CA . LEU A 1 73 ? 5.512 -9.148 12.123 1.00 88.62 73 LEU A CA 1
ATOM 521 C C . LEU A 1 73 ? 6.212 -10.516 12.078 1.00 88.62 73 LEU A C 1
ATOM 523 O O . LEU A 1 73 ? 7.432 -10.593 11.940 1.00 88.62 73 LEU A O 1
ATOM 527 N N . CYS A 1 74 ? 5.442 -11.575 12.337 1.00 86.00 74 CYS A N 1
ATOM 528 C CA . CYS A 1 74 ? 5.925 -12.951 12.475 1.00 86.00 74 CYS A CA 1
ATOM 529 C C . CYS A 1 74 ? 4.945 -13.954 11.861 1.00 86.00 74 CYS A C 1
ATOM 531 O O . CYS A 1 74 ? 3.743 -13.710 11.884 1.00 86.00 74 CYS A O 1
ATOM 533 N N . ASP A 1 75 ? 5.448 -15.127 11.483 1.00 79.31 75 ASP A N 1
ATOM 534 C CA . ASP A 1 75 ? 4.680 -16.260 10.931 1.00 79.31 75 ASP A CA 1
ATOM 535 C C . ASP A 1 75 ? 4.018 -17.165 11.992 1.00 79.31 75 ASP A C 1
ATOM 537 O O . ASP A 1 75 ? 3.426 -18.198 11.701 1.00 79.31 75 ASP A O 1
ATOM 541 N N . GLY A 1 76 ? 4.165 -16.842 13.279 1.00 75.69 76 GLY A N 1
ATOM 542 C CA . GLY A 1 76 ? 3.666 -17.682 14.375 1.00 75.69 76 GLY A CA 1
ATOM 543 C C . GLY A 1 76 ? 4.498 -18.943 14.673 1.00 75.69 76 GLY A C 1
ATOM 544 O O . GLY A 1 76 ? 4.266 -19.576 15.707 1.00 75.69 76 GLY A O 1
ATOM 545 N N . LEU A 1 77 ? 5.512 -19.271 13.865 1.00 79.88 77 LEU A N 1
ATOM 546 C CA . LEU A 1 77 ? 6.529 -20.298 14.145 1.00 79.88 77 LEU A CA 1
ATOM 547 C C . LEU A 1 77 ? 7.801 -19.725 14.785 1.00 79.88 77 LEU A C 1
ATOM 549 O O . LEU A 1 77 ? 8.666 -20.477 15.243 1.00 79.88 77 LEU A O 1
ATOM 553 N N . GLY A 1 78 ? 7.875 -18.399 14.896 1.00 80.38 78 GLY A N 1
ATOM 554 C CA . GLY A 1 78 ? 8.951 -17.679 15.572 1.00 80.38 78 GLY A CA 1
ATOM 555 C C . GLY A 1 78 ? 9.960 -17.049 14.619 1.00 80.38 78 GLY A C 1
ATOM 556 O O . GLY A 1 78 ? 10.953 -16.496 15.096 1.00 80.38 78 GLY A O 1
ATOM 557 N N . ASN A 1 79 ? 9.705 -17.100 13.310 1.00 86.00 79 ASN A N 1
ATOM 558 C CA . ASN A 1 79 ? 10.410 -16.277 12.341 1.00 86.00 79 ASN A CA 1
ATOM 559 C C . ASN A 1 79 ? 9.714 -14.916 12.276 1.00 86.00 79 ASN A C 1
ATOM 561 O O . ASN A 1 79 ? 8.486 -14.833 12.313 1.00 86.00 79 ASN A O 1
ATOM 565 N N . CYS A 1 80 ? 10.499 -13.844 12.250 1.00 88.88 80 CYS A N 1
ATOM 566 C CA . CYS A 1 80 ? 9.980 -12.488 12.344 1.00 88.88 80 CYS A CA 1
ATOM 567 C C . CYS A 1 80 ? 10.892 -11.496 11.625 1.00 88.88 80 CYS A C 1
ATOM 569 O O . CYS A 1 80 ? 12.115 -11.655 11.645 1.00 88.88 80 CYS A O 1
ATOM 571 N N . PHE A 1 81 ? 10.302 -10.424 11.104 1.00 86.38 81 PHE A N 1
ATOM 572 C CA . PHE A 1 81 ? 11.027 -9.304 10.509 1.00 86.38 81 PHE A CA 1
ATOM 573 C C . PHE A 1 81 ? 11.216 -8.154 11.507 1.00 86.38 81 PHE A C 1
ATOM 575 O O . PHE A 1 81 ? 10.345 -7.873 12.334 1.00 86.38 81 PHE A O 1
ATOM 582 N N . ASP A 1 82 ? 12.357 -7.468 11.414 1.00 89.69 82 ASP A N 1
ATOM 583 C CA . ASP A 1 82 ? 12.574 -6.189 12.092 1.00 89.69 82 ASP A CA 1
ATOM 584 C C . ASP A 1 82 ? 11.767 -5.085 11.388 1.00 89.69 82 ASP A C 1
ATOM 586 O O . ASP A 1 82 ? 11.737 -5.016 10.161 1.00 89.69 82 ASP A O 1
ATOM 590 N N . VAL A 1 83 ? 11.169 -4.170 12.157 1.00 88.06 83 VAL A N 1
ATOM 591 C CA . VAL A 1 83 ? 10.440 -3.011 11.618 1.00 88.06 83 VAL A CA 1
ATOM 592 C C . VAL A 1 83 ? 11.197 -1.730 11.936 1.00 88.06 83 VAL A C 1
ATOM 594 O O . VAL A 1 83 ? 11.378 -1.369 13.101 1.00 88.06 83 VAL A O 1
ATOM 597 N N . ILE A 1 84 ? 11.626 -1.015 10.896 1.00 86.38 84 ILE A N 1
ATOM 598 C CA . ILE A 1 84 ? 12.242 0.309 11.022 1.00 86.38 84 ILE A CA 1
ATOM 599 C C . ILE A 1 84 ? 11.135 1.357 10.915 1.00 86.38 84 ILE A C 1
ATOM 601 O O . ILE A 1 84 ? 10.458 1.463 9.898 1.00 86.38 84 ILE A O 1
ATOM 605 N N . ARG A 1 85 ? 10.940 2.125 11.984 1.00 84.81 85 ARG A N 1
ATOM 606 C CA . ARG A 1 85 ? 9.939 3.195 12.052 1.00 84.81 85 ARG A CA 1
ATOM 607 C C . ARG A 1 85 ? 10.455 4.464 11.375 1.00 84.81 85 ARG A C 1
ATOM 609 O O . ARG A 1 85 ? 11.664 4.661 11.276 1.00 84.81 85 ARG A O 1
ATOM 616 N N . GLU A 1 86 ? 9.547 5.374 11.020 1.00 74.38 86 GLU A N 1
ATOM 617 C CA . GLU A 1 86 ? 9.881 6.671 10.399 1.00 74.38 86 GLU A CA 1
ATOM 618 C C . GLU A 1 86 ? 10.921 7.472 11.204 1.00 74.38 86 GLU A C 1
ATOM 620 O O . GLU A 1 86 ? 11.827 8.076 10.642 1.00 74.38 86 GLU A O 1
ATOM 625 N N . ASN A 1 87 ? 10.877 7.389 12.537 1.00 76.50 87 ASN A N 1
ATOM 626 C CA . ASN A 1 87 ? 11.834 8.057 13.424 1.00 76.50 87 ASN A CA 1
ATOM 627 C C . ASN A 1 87 ? 13.218 7.367 13.516 1.00 76.50 87 ASN A C 1
ATOM 629 O O . ASN A 1 87 ? 14.022 7.706 14.390 1.00 76.50 87 ASN A O 1
ATOM 633 N N . GLY A 1 88 ? 13.479 6.359 12.678 1.00 82.00 88 GLY A N 1
ATOM 634 C CA . GLY A 1 88 ? 14.719 5.582 12.628 1.00 82.00 88 GLY A CA 1
ATOM 635 C C . GLY A 1 88 ? 14.884 4.547 13.745 1.00 82.00 88 GLY A C 1
ATOM 636 O O . GLY A 1 88 ? 15.938 3.918 13.839 1.00 82.00 88 GLY A O 1
ATOM 637 N N . GLN A 1 89 ? 13.886 4.358 14.615 1.00 86.25 89 GLN A N 1
ATOM 638 C CA . GLN A 1 89 ? 13.929 3.315 15.640 1.00 86.25 89 GLN A CA 1
ATOM 639 C C . GLN A 1 89 ? 13.565 1.955 15.049 1.00 86.25 89 GLN A C 1
ATOM 641 O O . GLN A 1 89 ? 12.557 1.817 14.360 1.00 86.25 89 GLN A O 1
ATOM 646 N N . THR A 1 90 ? 14.343 0.935 15.397 1.00 91.06 90 THR A N 1
ATOM 647 C CA . THR A 1 90 ? 14.048 -0.457 15.050 1.00 91.06 90 THR A CA 1
ATOM 648 C C . THR A 1 90 ? 13.235 -1.117 16.160 1.00 91.06 90 THR A C 1
ATOM 650 O O . THR A 1 90 ? 13.651 -1.118 17.321 1.00 91.06 90 THR A O 1
ATOM 653 N N . VAL A 1 91 ? 12.093 -1.697 15.799 1.00 92.12 91 VAL A N 1
ATOM 654 C CA . VAL A 1 91 ? 11.376 -2.691 16.602 1.00 92.12 91 VAL A CA 1
ATOM 655 C C . VAL A 1 91 ? 11.865 -4.055 16.139 1.00 92.12 91 VAL A C 1
ATOM 657 O O . VAL A 1 91 ? 11.699 -4.397 14.971 1.00 92.12 91 VAL A O 1
ATOM 660 N N . SER A 1 92 ? 12.521 -4.807 17.021 1.00 93.69 92 SER A N 1
ATOM 661 C CA . SER A 1 92 ? 13.084 -6.101 16.632 1.00 93.69 92 SER A CA 1
ATOM 662 C C . SER A 1 92 ? 11.986 -7.124 16.347 1.00 93.69 92 SER A C 1
ATOM 664 O O . SER A 1 92 ? 10.940 -7.108 16.998 1.00 93.69 92 SER A O 1
ATOM 666 N N . GLY A 1 93 ? 12.251 -8.056 15.434 1.00 90.62 93 GLY A N 1
ATOM 667 C CA . GLY A 1 93 ? 11.358 -9.164 15.121 1.00 90.62 93 GLY A CA 1
ATOM 668 C C . GLY A 1 93 ? 10.901 -9.903 16.380 1.00 90.62 93 GLY A C 1
ATOM 669 O O . GLY A 1 93 ? 11.676 -10.149 17.310 1.00 90.62 93 GLY A O 1
ATOM 670 N N . GLY A 1 94 ? 9.605 -10.207 16.442 1.00 89.06 94 GLY A N 1
ATOM 671 C CA . GLY A 1 94 ? 8.969 -10.835 17.603 1.00 89.06 94 GLY A CA 1
ATOM 672 C C . GLY A 1 94 ? 8.569 -9.861 18.709 1.00 89.06 94 GLY A C 1
ATOM 673 O O . GLY A 1 94 ? 7.850 -10.254 19.628 1.00 89.06 94 GLY A O 1
ATOM 674 N N . GLN A 1 95 ? 8.984 -8.594 18.638 1.00 93.56 95 GLN A N 1
ATOM 675 C CA . GLN A 1 95 ? 8.452 -7.559 19.516 1.00 93.56 95 GLN A CA 1
ATOM 676 C C . GLN A 1 95 ? 7.117 -7.034 18.988 1.00 93.56 95 GLN A C 1
ATOM 678 O O . GLN A 1 95 ? 6.879 -6.945 17.785 1.00 93.56 95 GLN A O 1
ATOM 683 N N . GLN A 1 96 ? 6.242 -6.675 19.923 1.00 93.44 96 GLN A N 1
ATOM 684 C CA . GLN A 1 96 ? 4.965 -6.049 19.611 1.00 93.44 96 GLN A CA 1
ATOM 685 C C . GLN A 1 96 ? 5.186 -4.667 18.992 1.00 93.44 96 GLN A C 1
ATOM 687 O O . GLN A 1 96 ? 5.956 -3.858 19.518 1.00 93.44 96 GLN A O 1
ATOM 692 N N . LEU A 1 97 ? 4.478 -4.394 17.898 1.00 93.75 97 LEU A N 1
ATOM 693 C CA . LEU A 1 97 ? 4.453 -3.079 17.270 1.00 93.75 97 LEU A CA 1
ATOM 694 C C . LEU A 1 97 ? 3.719 -2.066 18.169 1.00 93.75 97 LEU A C 1
ATOM 696 O O . LEU A 1 97 ? 2.841 -2.445 18.948 1.00 93.75 97 LEU A O 1
ATOM 700 N N . PRO A 1 98 ? 4.087 -0.774 18.114 1.00 92.38 98 PRO A N 1
ATOM 701 C CA . PRO A 1 98 ? 3.612 0.222 19.076 1.00 92.38 98 PRO A CA 1
ATOM 702 C C . PRO A 1 98 ? 2.119 0.560 18.947 1.00 92.38 98 PRO A C 1
ATOM 704 O O . PRO A 1 98 ? 1.513 0.982 19.932 1.00 92.38 98 PRO A O 1
ATOM 707 N N . GLY A 1 99 ? 1.531 0.400 17.761 1.00 92.44 99 GLY A N 1
ATOM 708 C CA . GLY A 1 99 ? 0.105 0.599 17.512 1.00 92.44 99 GLY A CA 1
ATOM 709 C C . GLY A 1 99 ? -0.695 -0.702 17.551 1.00 92.44 99 GLY A C 1
ATOM 710 O O . GLY A 1 99 ? -0.155 -1.783 17.789 1.00 92.44 99 GLY A O 1
ATOM 711 N N . TYR A 1 100 ? -2.002 -0.589 17.327 1.00 93.88 100 TYR A N 1
ATOM 712 C CA . TYR A 1 100 ? -2.946 -1.698 17.452 1.00 93.88 100 TYR A CA 1
ATOM 713 C C . TYR A 1 100 ? -3.514 -2.097 16.094 1.00 93.88 100 TYR A C 1
ATOM 715 O O . TYR A 1 100 ? -3.850 -1.233 15.294 1.00 93.88 100 TYR A O 1
ATOM 723 N N . ALA A 1 101 ? -3.689 -3.398 15.879 1.00 94.19 101 ALA A N 1
ATOM 724 C CA . ALA A 1 101 ? -4.617 -3.922 14.890 1.00 94.19 101 ALA A CA 1
ATOM 725 C C . ALA A 1 101 ? -6.002 -4.040 15.542 1.00 94.19 101 ALA A C 1
ATOM 727 O O . ALA A 1 101 ? -6.144 -4.694 16.584 1.00 94.19 101 ALA A O 1
ATOM 728 N N . ALA A 1 102 ? -6.998 -3.364 14.971 1.00 94.81 102 ALA A N 1
ATOM 729 C CA . ALA A 1 102 ? -8.403 -3.442 15.368 1.00 94.81 102 ALA A CA 1
ATOM 730 C C . ALA A 1 102 ? -9.316 -2.698 14.391 1.00 94.81 102 ALA A C 1
ATOM 732 O O . ALA A 1 102 ? -8.851 -1.839 13.643 1.00 94.81 102 ALA A O 1
ATOM 733 N N . GLY A 1 103 ? -10.614 -3.009 14.458 1.00 94.94 103 GLY A N 1
ATOM 734 C CA . GLY A 1 103 ? -11.680 -2.241 13.820 1.00 94.94 103 GLY A CA 1
ATOM 735 C C . GLY A 1 103 ? -12.498 -1.404 14.813 1.00 94.94 103 GLY A C 1
ATOM 736 O O . GLY A 1 103 ? -12.912 -1.875 15.878 1.00 94.94 103 GLY A O 1
ATOM 737 N N . TYR A 1 104 ? -12.783 -0.169 14.419 1.00 95.44 104 TYR A N 1
ATOM 738 C CA . TYR A 1 104 ? -13.533 0.846 15.149 1.00 95.44 104 TYR A CA 1
ATOM 739 C C . TYR A 1 104 ? -14.742 1.296 14.332 1.00 95.44 104 TYR A C 1
ATOM 741 O O . TYR A 1 104 ? -14.691 1.352 13.103 1.00 95.44 104 TYR A O 1
ATOM 749 N N . VAL A 1 105 ? -15.838 1.629 15.012 1.00 95.12 105 VAL A N 1
ATOM 750 C CA . VAL A 1 105 ? -17.063 2.100 14.354 1.00 95.12 105 VAL A CA 1
ATOM 751 C C . VAL A 1 105 ? -17.743 3.210 15.150 1.00 95.12 105 VAL A C 1
ATOM 753 O O . VAL A 1 105 ? -17.904 3.110 16.365 1.00 95.12 105 VAL A O 1
ATOM 756 N N . ILE A 1 106 ? -18.186 4.262 14.467 1.00 93.25 106 ILE A N 1
ATOM 757 C CA . ILE A 1 106 ? -19.009 5.338 15.033 1.00 93.25 106 ILE A CA 1
ATOM 758 C C . ILE A 1 106 ? -20.334 5.368 14.268 1.00 93.25 106 ILE A C 1
ATOM 760 O O . ILE A 1 106 ? -20.335 5.461 13.043 1.00 93.25 106 ILE A O 1
ATOM 764 N N . LYS A 1 107 ? -21.462 5.292 14.986 1.00 90.62 107 LYS A N 1
ATOM 765 C CA . LYS A 1 107 ? -22.799 5.562 14.427 1.00 90.62 107 LYS A CA 1
ATOM 766 C C . LYS A 1 107 ? -23.064 7.064 14.480 1.00 90.62 107 LYS A C 1
ATOM 768 O O . LYS A 1 107 ? -22.739 7.690 15.486 1.00 90.62 107 LYS A O 1
ATOM 773 N N . ASP A 1 108 ? -23.686 7.592 13.431 1.00 87.88 108 ASP A N 1
ATOM 774 C CA . ASP A 1 108 ? -24.020 9.013 13.282 1.00 87.88 108 ASP A CA 1
ATOM 775 C C . ASP A 1 108 ? -22.784 9.910 13.500 1.00 87.88 108 ASP A C 1
ATOM 777 O O . ASP A 1 108 ? -22.780 10.756 14.403 1.00 87.88 108 ASP A O 1
ATOM 781 N N . PRO A 1 109 ? -21.692 9.697 12.731 1.00 88.25 109 PRO A N 1
ATOM 782 C CA . PRO A 1 109 ? -20.475 10.486 12.886 1.00 88.25 109 PRO A CA 1
ATOM 783 C C . PRO A 1 109 ? -20.796 11.984 12.722 1.00 88.25 109 PRO A C 1
ATOM 785 O O . PRO A 1 109 ? -21.567 12.340 11.842 1.00 88.25 109 PRO A O 1
ATOM 788 N N . PRO A 1 110 ? -20.264 12.897 13.553 1.00 84.12 110 PRO A N 1
ATOM 789 C CA . PRO A 1 110 ? -20.613 14.323 13.474 1.00 84.12 110 PRO A CA 1
ATOM 790 C C . PRO A 1 110 ? -20.017 15.066 12.266 1.00 84.12 110 PRO A C 1
ATOM 792 O O . PRO A 1 110 ? -20.463 16.168 11.945 1.00 84.12 110 PRO A O 1
ATOM 795 N N . TYR A 1 111 ? -19.013 14.487 11.610 1.00 84.25 111 TYR A N 1
ATOM 796 C CA . TYR A 1 111 ? -18.203 15.100 10.561 1.00 84.25 111 TYR A CA 1
ATOM 797 C C . TYR A 1 111 ? -17.959 14.079 9.445 1.00 84.25 111 TYR A C 1
ATOM 799 O O . TYR A 1 111 ? -17.967 12.883 9.716 1.00 84.25 111 TYR A O 1
ATOM 807 N N . SER A 1 112 ? -17.765 14.528 8.205 1.00 80.38 112 SER A N 1
ATOM 808 C CA . SER A 1 112 ? -17.415 13.622 7.106 1.00 80.38 112 SER A CA 1
ATOM 809 C C . SER A 1 112 ? -15.908 13.600 6.832 1.00 80.38 112 SER A C 1
ATOM 811 O O . SER A 1 112 ? -15.256 14.648 6.837 1.00 80.38 112 SER A O 1
ATOM 813 N N . ILE A 1 113 ? -15.355 12.416 6.551 1.00 78.38 113 ILE A N 1
ATOM 814 C CA . ILE A 1 113 ? -13.988 12.231 6.037 1.00 78.38 113 ILE A CA 1
ATOM 815 C C . ILE A 1 113 ? -13.882 12.464 4.526 1.00 78.38 113 ILE A C 1
ATOM 817 O O . ILE A 1 113 ? -12.780 12.627 4.012 1.00 78.38 113 ILE A O 1
ATOM 821 N N . ALA A 1 114 ? -15.002 12.470 3.796 1.00 70.19 114 ALA A N 1
ATOM 822 C CA . ALA A 1 114 ? -15.009 12.611 2.340 1.00 70.19 114 ALA A CA 1
ATOM 823 C C . ALA A 1 114 ? -14.827 14.068 1.873 1.00 70.19 114 ALA A C 1
ATOM 825 O O . ALA A 1 114 ? -14.612 14.329 0.687 1.00 70.19 114 ALA A O 1
ATOM 826 N N . THR A 1 115 ? -14.927 15.037 2.785 1.00 60.75 115 THR A N 1
ATOM 827 C CA . THR A 1 115 ? -14.853 16.461 2.454 1.00 60.75 115 THR A CA 1
ATOM 828 C C . THR A 1 115 ? -13.441 17.016 2.646 1.00 60.75 115 THR A C 1
ATOM 830 O O . THR A 1 115 ? -12.926 17.076 3.760 1.00 60.75 115 THR A O 1
ATOM 833 N N . ASN A 1 116 ? -12.840 17.500 1.554 1.00 48.44 116 ASN A N 1
ATOM 834 C CA . ASN A 1 116 ? -11.474 18.049 1.478 1.00 48.44 116 ASN A CA 1
ATOM 835 C C . ASN A 1 116 ? -11.256 19.387 2.232 1.00 48.44 116 ASN A C 1
ATOM 837 O O . ASN A 1 116 ? -10.279 20.086 1.965 1.00 48.44 116 ASN A O 1
ATOM 841 N N . SER A 1 117 ? -12.162 19.811 3.119 1.00 49.91 117 SER A N 1
ATOM 842 C CA . SER A 1 117 ? -12.095 21.131 3.770 1.00 49.91 117 SER A CA 1
ATOM 843 C C . SER A 1 117 ? -11.182 21.175 4.997 1.00 49.91 117 SER A C 1
ATOM 845 O O . SER A 1 117 ? -10.891 22.254 5.515 1.00 49.91 117 SER A O 1
ATOM 847 N N . GLY A 1 118 ? -10.721 20.022 5.480 1.00 49.00 118 GLY A N 1
ATOM 848 C CA . GLY A 1 118 ? -9.772 19.962 6.581 1.00 49.00 118 GLY A CA 1
ATOM 849 C C . GLY A 1 118 ? -10.287 20.382 7.950 1.00 49.00 118 GLY A C 1
ATOM 850 O O . GLY A 1 118 ? -9.507 20.496 8.891 1.00 49.00 118 GLY A O 1
ATOM 851 N N . GLN A 1 119 ? -11.595 20.595 8.077 1.00 52.22 119 GLN A N 1
ATOM 852 C CA . GLN A 1 119 ? -12.248 20.829 9.363 1.00 52.22 119 GLN A CA 1
ATOM 853 C C . GLN A 1 119 ? -13.319 19.789 9.689 1.00 52.22 119 GLN A C 1
ATOM 855 O O . GLN A 1 119 ? -13.976 19.936 10.716 1.00 52.22 119 GLN A O 1
ATOM 860 N N . GLY A 1 120 ? -13.456 18.742 8.863 1.00 54.97 120 GLY A N 1
ATOM 861 C CA . GLY A 1 120 ? -14.583 17.821 8.920 1.00 54.97 120 GLY A CA 1
ATOM 862 C C . GLY A 1 120 ? -15.860 18.612 8.680 1.00 54.97 120 GLY A C 1
ATOM 863 O O . GLY A 1 120 ? -16.428 19.174 9.616 1.00 54.97 120 GLY A O 1
ATOM 864 N N . ASP A 1 121 ? -16.304 18.720 7.429 1.00 64.12 121 ASP A N 1
ATOM 865 C CA . ASP A 1 121 ? -17.608 19.338 7.203 1.00 64.12 121 ASP A CA 1
ATOM 866 C C . ASP A 1 121 ? -18.652 18.528 7.977 1.00 64.12 121 ASP A C 1
ATOM 868 O O . ASP A 1 121 ? -18.499 17.315 8.170 1.00 64.12 121 ASP A O 1
ATOM 872 N N . THR A 1 122 ? -19.675 19.208 8.502 1.00 72.88 122 THR A N 1
ATOM 873 C CA . THR A 1 122 ? -20.749 18.537 9.239 1.00 72.88 122 THR A CA 1
ATOM 874 C C . THR A 1 122 ? -21.245 17.361 8.424 1.00 72.88 122 THR A C 1
ATOM 876 O O . THR A 1 122 ? -21.509 17.509 7.234 1.00 72.88 122 THR A O 1
ATOM 879 N N . ASN A 1 123 ? -21.345 16.197 9.052 1.00 75.81 123 ASN A N 1
ATOM 880 C CA . ASN A 1 123 ? -21.811 15.023 8.346 1.00 75.81 123 ASN A CA 1
ATOM 881 C C . ASN A 1 123 ? -23.281 15.206 7.950 1.00 75.81 123 ASN A C 1
ATOM 883 O O . ASN A 1 123 ? -24.159 15.292 8.810 1.00 75.81 123 ASN A O 1
ATOM 887 N N . GLU A 1 124 ? -23.537 15.261 6.648 1.00 73.00 124 GLU A N 1
ATOM 888 C CA . GLU A 1 124 ? -24.886 15.394 6.100 1.00 73.00 124 GLU A CA 1
ATOM 889 C C . GLU A 1 124 ? -25.481 14.044 5.673 1.00 73.00 124 GLU A C 1
ATOM 891 O O . GLU A 1 124 ? -26.693 13.965 5.484 1.00 73.00 124 GLU A O 1
ATOM 896 N N . CYS A 1 125 ? -24.667 12.983 5.538 1.00 77.25 125 CYS A N 1
ATOM 897 C CA . CYS A 1 125 ? -25.083 11.772 4.819 1.00 77.25 125 CYS A CA 1
ATOM 898 C C . CYS A 1 125 ? -24.587 10.423 5.362 1.00 77.25 125 CYS A C 1
ATOM 900 O O . CYS A 1 125 ? -25.251 9.419 5.118 1.00 77.25 125 CYS A O 1
ATOM 902 N N . ALA A 1 126 ? -23.437 10.346 6.032 1.00 83.94 126 ALA A N 1
ATOM 903 C CA . ALA A 1 126 ? -22.883 9.081 6.505 1.00 83.94 126 ALA A CA 1
ATOM 904 C C . ALA A 1 126 ? -23.624 8.582 7.754 1.00 83.94 126 ALA A C 1
ATOM 906 O O . ALA A 1 126 ? -23.724 9.273 8.762 1.00 83.94 126 ALA A O 1
ATOM 907 N N . ASP A 1 127 ? -24.101 7.346 7.735 1.00 85.44 127 ASP A N 1
ATOM 908 C CA . ASP A 1 127 ? -24.712 6.715 8.905 1.00 85.44 127 ASP A CA 1
ATOM 909 C C . ASP A 1 127 ? -23.678 6.077 9.824 1.00 85.44 127 ASP A C 1
ATOM 911 O O . ASP A 1 127 ? -23.895 5.992 11.037 1.00 85.44 127 ASP A O 1
ATOM 915 N N . PHE A 1 128 ? -22.573 5.613 9.245 1.00 88.75 128 PHE A N 1
ATOM 916 C CA . PHE A 1 128 ? -21.487 4.961 9.954 1.00 88.75 128 PHE A CA 1
ATOM 917 C C . PHE A 1 128 ? -20.142 5.451 9.441 1.00 88.75 128 PHE A C 1
ATOM 919 O O . PHE A 1 128 ? -19.927 5.550 8.236 1.00 88.75 128 PHE A O 1
ATOM 926 N N . TYR A 1 129 ? -19.226 5.655 10.375 1.00 90.69 129 TYR A N 1
ATOM 927 C CA . TYR A 1 129 ? -17.796 5.724 10.125 1.00 90.69 129 TYR A CA 1
ATOM 928 C C . TYR A 1 129 ? -17.169 4.412 10.590 1.00 90.69 129 TYR A C 1
ATOM 930 O O . TYR A 1 129 ? -17.450 3.964 11.705 1.00 90.69 129 TYR A O 1
ATOM 938 N N . VAL A 1 130 ? -16.342 3.796 9.752 1.00 91.69 130 VAL A N 1
ATOM 939 C CA . VAL A 1 130 ? -15.598 2.576 10.073 1.00 91.69 130 VAL A CA 1
ATOM 940 C C . VAL A 1 130 ? -14.127 2.813 9.794 1.00 91.69 130 VAL A C 1
ATOM 942 O O . VAL A 1 130 ? -13.756 3.255 8.711 1.00 91.69 130 VAL A O 1
ATOM 945 N N . GLU A 1 131 ? -13.293 2.466 10.763 1.00 91.69 131 GLU A N 1
ATOM 946 C CA . GLU A 1 131 ? -11.844 2.563 10.660 1.00 91.69 131 GLU A CA 1
ATOM 947 C C . GLU A 1 131 ? -11.220 1.241 11.080 1.00 91.69 131 GLU A C 1
ATOM 949 O O . GLU A 1 131 ? -11.615 0.677 12.097 1.00 91.69 131 GLU A O 1
ATOM 954 N N . TRP A 1 132 ? -10.234 0.744 10.339 1.00 92.88 132 TRP A N 1
ATOM 955 C CA . TRP A 1 132 ? -9.415 -0.364 10.818 1.00 92.88 132 TRP A CA 1
ATOM 956 C C . TRP A 1 132 ? -7.953 -0.185 10.468 1.00 92.88 132 TRP A C 1
ATOM 958 O O . TRP A 1 132 ? -7.570 0.506 9.519 1.00 92.88 132 TRP A O 1
ATOM 968 N N . HIS A 1 133 ? -7.133 -0.793 11.311 1.00 92.69 133 HIS A N 1
ATOM 969 C CA . HIS A 1 133 ? -5.688 -0.772 11.203 1.00 92.69 133 HIS A CA 1
ATOM 970 C C . HIS A 1 133 ? -5.225 -2.205 10.979 1.00 92.69 133 HIS A C 1
ATOM 972 O O . HIS A 1 133 ? -5.547 -3.090 11.777 1.00 92.69 133 HIS A O 1
ATOM 978 N N . ALA A 1 134 ? -4.478 -2.420 9.903 1.00 89.75 134 ALA A N 1
ATOM 979 C CA . ALA A 1 134 ? -3.943 -3.714 9.510 1.00 89.75 134 ALA A CA 1
ATOM 980 C C . ALA A 1 134 ? -2.471 -3.582 9.106 1.00 89.75 134 ALA A C 1
ATOM 982 O O . ALA A 1 134 ? -2.015 -2.541 8.635 1.00 89.75 134 ALA A O 1
ATOM 983 N N . ILE A 1 135 ? -1.713 -4.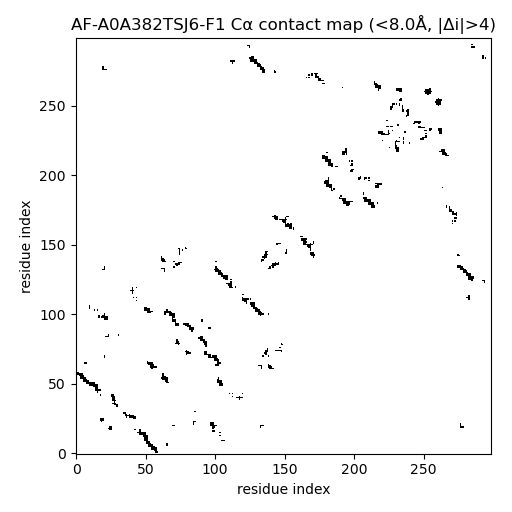641 9.333 1.00 87.75 135 ILE A N 1
ATOM 984 C CA . ILE A 1 135 ? -0.365 -4.822 8.796 1.00 87.75 135 ILE A CA 1
ATOM 985 C C . ILE A 1 135 ? -0.292 -6.238 8.256 1.00 87.75 135 ILE A C 1
ATOM 987 O O . ILE A 1 135 ? -0.944 -7.125 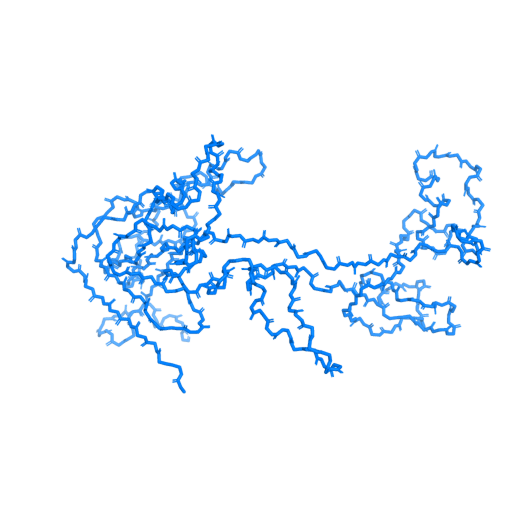8.815 1.00 87.75 135 ILE A O 1
ATOM 991 N N . ASP A 1 136 ? 0.478 -6.446 7.199 1.00 84.62 136 ASP A N 1
ATOM 992 C CA . ASP A 1 136 ? 0.731 -7.794 6.703 1.00 84.62 136 ASP A CA 1
ATOM 993 C C . ASP A 1 136 ? 1.218 -8.731 7.818 1.00 84.62 136 ASP A C 1
ATOM 995 O O . ASP A 1 136 ? 1.920 -8.323 8.748 1.00 84.62 136 ASP A O 1
ATOM 999 N N . GLY A 1 137 ? 0.731 -9.969 7.778 1.00 81.12 137 GLY A N 1
ATOM 1000 C CA . GLY A 1 137 ? 0.908 -10.970 8.822 1.00 81.12 137 GLY A CA 1
ATOM 1001 C C . GLY A 1 137 ? -0.385 -11.673 9.257 1.00 81.12 137 GLY A C 1
ATOM 1002 O O . GLY A 1 137 ? -1.480 -11.392 8.759 1.00 81.12 137 GLY A O 1
ATOM 1003 N N . PRO A 1 138 ? -0.282 -12.572 10.252 1.00 80.44 138 PRO A N 1
ATOM 1004 C CA . PRO A 1 138 ? -1.305 -13.577 10.558 1.00 80.44 138 PRO A CA 1
ATOM 1005 C C . PRO A 1 138 ? -2.598 -13.011 11.153 1.00 80.44 138 PRO A C 1
ATOM 1007 O O . PRO A 1 138 ? -3.621 -13.681 11.149 1.00 80.44 138 PRO A O 1
ATOM 1010 N N . ILE A 1 139 ? -2.577 -11.788 11.694 1.00 87.38 139 ILE A N 1
ATOM 1011 C CA . ILE A 1 139 ? -3.804 -11.133 12.182 1.00 87.38 139 ILE A CA 1
ATOM 1012 C C . ILE A 1 139 ? -4.647 -10.621 11.013 1.00 87.38 139 ILE A C 1
ATOM 1014 O O . ILE A 1 139 ? -5.873 -10.670 11.088 1.00 87.38 139 ILE A O 1
ATOM 1018 N N . SER A 1 140 ? -3.990 -10.116 9.968 1.00 86.62 140 SER A N 1
ATOM 1019 C CA . SER A 1 140 ? -4.659 -9.567 8.788 1.00 86.62 140 SER A CA 1
ATOM 1020 C C . SER A 1 140 ? -4.932 -10.625 7.723 1.00 86.62 140 SER A C 1
ATOM 1022 O O . SER A 1 140 ? -5.722 -10.358 6.820 1.00 86.62 140 SER A O 1
ATOM 1024 N N . GLU A 1 141 ? -4.298 -11.799 7.850 1.00 81.62 141 GLU A N 1
ATOM 1025 C CA . GLU A 1 141 ? -4.243 -12.859 6.836 1.00 81.62 141 GLU A CA 1
ATOM 1026 C C . GLU A 1 141 ? -3.836 -12.288 5.467 1.00 81.62 141 GLU A C 1
ATOM 1028 O O . GLU A 1 141 ? -4.530 -12.442 4.462 1.00 81.62 141 GLU A O 1
ATOM 1033 N N . SER A 1 142 ? -2.728 -11.537 5.444 1.00 77.50 142 SER A N 1
ATOM 1034 C CA . SER A 1 142 ? -2.249 -10.872 4.233 1.00 77.50 142 SER A CA 1
ATOM 1035 C C . SER A 1 142 ? -0.729 -10.777 4.129 1.00 77.50 142 SER A C 1
ATOM 1037 O O . SER A 1 142 ? -0.071 -10.444 5.110 1.00 77.50 142 SER A O 1
ATOM 1039 N N . GLY A 1 143 ? -0.208 -10.939 2.910 1.00 71.06 143 GLY A N 1
ATOM 1040 C CA . GLY A 1 143 ? 1.048 -10.358 2.417 1.00 71.06 143 GLY A CA 1
ATOM 1041 C C . GLY A 1 143 ? 2.366 -10.958 2.912 1.00 71.06 143 GLY A C 1
ATOM 1042 O O . GLY A 1 143 ? 3.384 -10.625 2.327 1.00 71.06 143 GLY A O 1
ATOM 1043 N N . LEU A 1 144 ? 2.372 -11.791 3.956 1.00 66.56 144 LEU A N 1
ATOM 1044 C CA . LEU A 1 144 ? 3.580 -12.431 4.507 1.00 66.56 144 LEU A CA 1
ATOM 1045 C C . LEU A 1 144 ? 3.587 -13.959 4.375 1.00 66.56 144 LEU A C 1
ATOM 1047 O O . LEU A 1 144 ? 4.443 -14.607 4.982 1.00 66.56 144 LEU A O 1
ATOM 1051 N N . GLY A 1 145 ? 2.584 -14.528 3.712 1.00 61.81 145 GLY A N 1
ATOM 1052 C CA . GLY A 1 145 ? 2.363 -15.957 3.762 1.00 61.81 145 GLY A CA 1
ATOM 1053 C C . GLY A 1 145 ? 1.999 -16.465 5.165 1.00 61.81 145 GLY A C 1
ATOM 1054 O O . GLY A 1 145 ? 1.896 -15.717 6.147 1.00 61.81 145 GLY A O 1
ATOM 1055 N N . ASP A 1 146 ? 1.785 -17.771 5.261 1.00 65.12 146 ASP A N 1
ATOM 1056 C CA . ASP A 1 146 ? 1.668 -18.532 6.501 1.00 65.12 146 ASP A CA 1
ATOM 1057 C C . ASP A 1 146 ? 3.052 -18.899 7.090 1.00 65.12 146 ASP A C 1
ATOM 1059 O O . ASP A 1 146 ? 3.138 -19.194 8.289 1.00 65.12 146 ASP A O 1
ATOM 1063 N N . LEU A 1 147 ? 4.136 -18.894 6.294 1.00 69.06 147 LEU A N 1
ATOM 1064 C CA . LEU A 1 147 ? 5.493 -19.291 6.704 1.00 69.06 147 LEU A CA 1
ATOM 1065 C C . LEU A 1 147 ? 6.571 -18.331 6.178 1.00 69.06 147 LEU A C 1
ATOM 1067 O O . LEU A 1 147 ? 6.835 -18.257 4.986 1.00 69.06 147 LEU A O 1
ATOM 1071 N N . ILE A 1 148 ? 7.326 -17.707 7.087 1.00 74.56 148 ILE A N 1
ATOM 1072 C CA . ILE A 1 148 ? 8.494 -16.895 6.711 1.00 74.56 148 ILE A CA 1
ATOM 1073 C C . ILE A 1 148 ? 9.696 -17.807 6.410 1.00 74.56 148 ILE A C 1
ATOM 1075 O O . ILE A 1 148 ? 10.011 -18.738 7.162 1.00 74.56 148 ILE A O 1
ATOM 1079 N N . GLY A 1 149 ? 10.435 -17.479 5.355 1.00 70.06 149 GLY A N 1
ATOM 1080 C CA . GLY A 1 149 ? 11.536 -18.239 4.772 1.00 70.06 149 GLY A CA 1
ATOM 1081 C C . GLY A 1 149 ? 11.091 -19.274 3.735 1.00 70.06 149 GLY A C 1
ATOM 1082 O O . GLY A 1 149 ? 11.904 -20.135 3.370 1.00 70.06 149 GLY A O 1
ATOM 1083 N N . VAL A 1 150 ? 9.821 -19.248 3.327 1.00 69.00 150 VAL A N 1
ATOM 1084 C CA . VAL A 1 150 ? 9.218 -20.148 2.348 1.00 69.00 150 VAL A CA 1
ATOM 1085 C C . VAL A 1 150 ? 8.426 -19.310 1.357 1.00 69.00 150 VAL A C 1
ATOM 1087 O O . VAL A 1 150 ? 7.567 -18.533 1.741 1.00 69.00 150 VAL A O 1
ATOM 1090 N N . ASP A 1 151 ? 8.697 -19.542 0.083 1.00 67.88 151 ASP A N 1
ATOM 1091 C CA . ASP A 1 151 ? 7.870 -19.055 -1.010 1.00 67.88 151 ASP A CA 1
ATOM 1092 C C . ASP A 1 151 ? 6.634 -19.954 -1.136 1.00 67.88 151 ASP A C 1
ATOM 1094 O O . ASP A 1 151 ? 6.733 -21.157 -1.423 1.00 67.88 151 ASP A O 1
ATOM 1098 N N . GLU A 1 152 ? 5.483 -19.380 -0.799 1.00 64.75 152 GLU A N 1
ATOM 1099 C CA . GLU A 1 152 ? 4.192 -20.064 -0.687 1.00 64.75 152 GLU A CA 1
ATOM 1100 C C . GLU A 1 152 ? 3.270 -19.789 -1.873 1.00 64.75 152 GLU A C 1
ATOM 1102 O O . GLU A 1 152 ? 2.171 -20.351 -1.971 1.00 64.75 152 GLU A O 1
ATOM 1107 N N . GLU A 1 153 ? 3.737 -18.976 -2.811 1.00 63.91 153 GLU A N 1
ATOM 1108 C CA . GLU A 1 153 ? 3.025 -18.671 -4.027 1.00 63.91 153 GLU A CA 1
ATOM 1109 C C . GLU A 1 153 ? 3.125 -19.876 -4.967 1.00 63.91 153 GLU A C 1
ATOM 1111 O O . GLU A 1 153 ? 4.193 -20.406 -5.286 1.00 63.91 153 GLU A O 1
ATOM 1116 N N . LEU A 1 154 ? 1.972 -20.329 -5.447 1.00 56.25 154 LEU A N 1
ATOM 1117 C CA . LEU A 1 154 ? 1.917 -21.147 -6.648 1.00 56.25 154 LEU A CA 1
ATOM 1118 C C . LEU A 1 154 ? 1.655 -20.186 -7.798 1.00 56.25 154 LEU A C 1
ATOM 1120 O O . LEU A 1 154 ? 0.490 -19.972 -8.146 1.00 56.25 154 LEU A O 1
ATOM 1124 N N . ASP A 1 155 ? 2.706 -19.581 -8.355 1.00 57.34 155 ASP A N 1
ATOM 1125 C CA . ASP A 1 155 ? 2.523 -18.827 -9.590 1.00 57.34 155 ASP A CA 1
ATOM 1126 C C . ASP A 1 155 ? 1.984 -19.783 -10.668 1.00 57.34 155 ASP A C 1
ATOM 1128 O O . ASP A 1 155 ? 2.399 -20.943 -10.800 1.00 57.34 155 ASP A O 1
ATOM 1132 N N . TYR A 1 156 ? 0.964 -19.328 -11.388 1.00 46.12 156 TYR A N 1
ATOM 1133 C CA . TYR A 1 156 ? 0.388 -20.085 -12.483 1.00 46.12 156 TYR A CA 1
ATOM 1134 C C . TYR A 1 156 ? 1.374 -20.028 -13.651 1.00 46.12 156 TYR A C 1
ATOM 1136 O O . TYR A 1 156 ? 1.278 -19.153 -14.503 1.00 46.12 156 TYR A O 1
ATOM 1144 N N . ASP A 1 157 ? 2.290 -20.995 -13.713 1.00 51.97 157 ASP A N 1
ATOM 1145 C CA . ASP A 1 157 ? 3.130 -21.198 -14.891 1.00 51.97 157 ASP A CA 1
ATOM 1146 C C . ASP A 1 157 ? 2.313 -21.876 -16.018 1.00 51.97 157 ASP A C 1
ATOM 1148 O O . ASP A 1 157 ? 1.955 -23.061 -15.910 1.00 51.97 157 ASP A O 1
ATOM 1152 N N . PRO A 1 158 ? 2.006 -21.177 -17.130 1.00 48.00 158 PRO A N 1
ATOM 1153 C CA . PRO A 1 158 ? 1.339 -21.781 -18.279 1.00 48.00 158 PRO A CA 1
ATOM 1154 C C . PRO A 1 158 ? 2.189 -22.852 -18.993 1.00 48.00 158 PRO A C 1
ATOM 1156 O O . PRO A 1 158 ? 1.619 -23.649 -19.749 1.00 48.00 158 PRO A O 1
ATOM 1159 N N . ASP A 1 159 ? 3.503 -22.907 -18.751 1.00 60.19 159 ASP A N 1
ATOM 1160 C CA . ASP A 1 159 ? 4.438 -23.876 -19.333 1.00 60.19 159 ASP A CA 1
ATOM 1161 C C . ASP A 1 159 ? 4.583 -25.165 -18.496 1.00 60.19 159 ASP A C 1
ATOM 1163 O O . ASP A 1 159 ? 5.145 -26.163 -18.969 1.00 60.19 159 ASP A O 1
ATOM 1167 N N . GLY A 1 160 ? 3.963 -25.215 -17.310 1.00 47.34 160 GLY A N 1
ATOM 1168 C CA . GLY A 1 160 ? 3.852 -26.415 -16.480 1.00 47.34 160 GLY A CA 1
ATOM 1169 C C . GLY A 1 160 ? 5.156 -26.855 -15.811 1.00 47.34 160 GLY A C 1
ATOM 1170 O O . GLY A 1 160 ? 5.237 -28.004 -15.353 1.00 47.34 160 GLY A O 1
ATOM 1171 N N . ASP A 1 161 ? 6.157 -25.980 -15.757 1.00 59.12 161 ASP A N 1
ATOM 1172 C CA . ASP A 1 161 ? 7.229 -26.069 -14.781 1.00 59.12 161 ASP A CA 1
ATOM 1173 C C . ASP A 1 161 ? 6.648 -25.649 -13.424 1.00 59.12 161 ASP A C 1
ATOM 1175 O O . ASP A 1 161 ? 5.932 -24.664 -13.294 1.00 59.12 161 ASP A O 1
ATOM 1179 N N . GLN A 1 162 ? 6.871 -26.449 -12.387 1.00 52.09 162 GLN A N 1
ATOM 1180 C CA . GLN A 1 162 ? 6.479 -26.050 -11.037 1.00 52.09 162 GLN A CA 1
ATOM 1181 C C . GLN A 1 162 ? 7.529 -25.066 -10.544 1.00 52.09 162 GLN A C 1
ATOM 1183 O O . GLN A 1 162 ? 8.385 -25.428 -9.732 1.00 52.09 162 GLN A O 1
ATOM 1188 N N . THR A 1 163 ? 7.512 -23.852 -11.083 1.00 52.31 163 THR A N 1
ATOM 1189 C CA . THR A 1 163 ? 8.293 -22.777 -10.505 1.00 52.31 163 THR A CA 1
ATOM 1190 C C . THR A 1 163 ? 7.720 -22.533 -9.113 1.00 52.31 163 THR A C 1
ATOM 1192 O O . THR A 1 163 ? 6.525 -22.303 -8.937 1.00 52.31 163 THR A O 1
ATOM 1195 N N . LEU A 1 164 ? 8.593 -22.683 -8.112 1.00 57.44 164 LEU A N 1
ATOM 1196 C CA . LEU A 1 164 ? 8.499 -21.932 -6.858 1.00 57.44 164 LEU A CA 1
ATOM 1197 C C . LEU A 1 164 ? 8.150 -20.495 -7.272 1.00 57.44 164 LEU A C 1
ATOM 1199 O O . LEU A 1 164 ? 8.698 -20.093 -8.301 1.00 57.44 164 LEU A O 1
ATOM 1203 N N . GLY A 1 165 ? 7.206 -19.837 -6.605 1.00 59.09 165 GLY A N 1
ATOM 1204 C CA . GLY A 1 165 ? 6.770 -18.475 -6.905 1.00 59.09 165 GLY A CA 1
ATOM 1205 C C . GLY A 1 165 ? 7.883 -17.434 -7.048 1.00 59.09 165 GLY A C 1
ATOM 1206 O O . GLY A 1 165 ? 8.937 -17.650 -7.648 1.00 59.09 165 GLY A O 1
ATOM 1207 N N . ASP A 1 166 ? 7.674 -16.220 -6.571 1.00 60.09 166 ASP A N 1
ATOM 1208 C CA . ASP A 1 166 ? 8.642 -15.153 -6.811 1.00 60.09 166 ASP A CA 1
ATOM 1209 C C . ASP A 1 166 ? 9.969 -15.323 -6.033 1.00 60.09 166 ASP A C 1
ATOM 1211 O O . ASP A 1 166 ? 10.910 -14.531 -6.183 1.00 60.09 166 ASP A O 1
ATOM 1215 N N . GLY A 1 167 ? 10.080 -16.399 -5.246 1.00 61.03 167 GLY A N 1
ATOM 1216 C CA . GLY A 1 167 ? 11.229 -16.749 -4.430 1.00 61.03 167 GLY A CA 1
ATOM 1217 C C . GLY A 1 167 ? 11.299 -15.984 -3.111 1.00 61.03 167 GLY A C 1
ATOM 1218 O O . GLY A 1 167 ? 12.348 -16.039 -2.454 1.00 61.03 167 GLY A O 1
ATOM 1219 N N . THR A 1 168 ? 10.240 -15.266 -2.736 1.00 63.00 168 THR A N 1
ATOM 1220 C CA . THR A 1 168 ? 10.160 -14.422 -1.545 1.00 63.00 168 THR A CA 1
ATOM 1221 C C . THR A 1 168 ? 9.084 -14.906 -0.573 1.00 63.00 168 THR A C 1
ATOM 1223 O O . THR A 1 168 ? 8.329 -15.824 -0.855 1.00 63.00 168 THR A O 1
ATOM 1226 N N . ASP A 1 169 ? 9.061 -14.320 0.625 1.00 66.31 169 ASP A N 1
ATOM 1227 C CA . ASP A 1 169 ? 8.061 -14.627 1.659 1.00 66.31 169 ASP A CA 1
ATOM 1228 C C . ASP A 1 169 ? 6.781 -13.776 1.494 1.00 66.31 169 ASP A C 1
ATOM 1230 O O . ASP A 1 169 ? 6.010 -13.632 2.443 1.00 66.31 169 ASP A O 1
ATOM 1234 N N . PHE A 1 170 ? 6.607 -13.088 0.358 1.00 67.25 170 PHE A N 1
ATOM 1235 C CA . PHE A 1 170 ? 5.629 -12.011 0.209 1.00 67.25 170 PHE A CA 1
ATOM 1236 C C . PHE A 1 170 ? 4.601 -12.297 -0.885 1.00 67.25 170 PHE A C 1
ATOM 1238 O O . PHE A 1 170 ? 4.788 -11.927 -2.036 1.00 67.25 170 PHE A O 1
ATOM 1245 N N . ASP A 1 171 ? 3.408 -12.742 -0.486 1.00 59.28 171 ASP A N 1
ATOM 1246 C CA . ASP A 1 171 ? 2.301 -13.038 -1.417 1.00 59.28 171 ASP A CA 1
ATOM 1247 C C . ASP A 1 171 ? 1.759 -11.820 -2.203 1.00 59.28 171 ASP A C 1
ATOM 1249 O O . ASP A 1 171 ? 0.824 -11.941 -3.001 1.00 59.28 171 ASP A O 1
ATOM 1253 N N . ARG A 1 172 ? 2.230 -10.602 -1.900 1.00 59.28 172 ARG A N 1
ATOM 1254 C CA . ARG A 1 172 ? 1.805 -9.354 -2.550 1.00 59.28 172 ARG A CA 1
ATOM 1255 C C . ARG A 1 172 ? 3.016 -8.609 -3.081 1.00 59.28 172 ARG A C 1
ATOM 1257 O O . ARG A 1 172 ? 3.593 -7.765 -2.402 1.00 59.28 172 ARG A O 1
ATOM 1264 N N . ILE A 1 173 ? 3.323 -8.857 -4.343 1.00 54.00 173 ILE A N 1
ATOM 1265 C CA . ILE A 1 173 ? 4.399 -8.182 -5.053 1.00 54.00 173 ILE A CA 1
ATOM 1266 C C . ILE A 1 173 ? 3.778 -7.012 -5.807 1.00 54.00 173 ILE A C 1
ATOM 1268 O O . ILE A 1 173 ? 2.954 -7.184 -6.701 1.00 54.00 173 ILE A O 1
ATOM 1272 N N . TRP A 1 174 ? 4.151 -5.788 -5.450 1.00 51.16 174 TRP A N 1
ATOM 1273 C CA . TRP A 1 174 ? 3.811 -4.594 -6.234 1.00 51.16 174 TRP A CA 1
ATOM 1274 C C . TRP A 1 174 ? 4.814 -4.380 -7.377 1.00 51.16 174 TRP A C 1
ATOM 1276 O O . TRP A 1 174 ? 5.191 -3.249 -7.695 1.00 51.16 174 TRP A O 1
ATOM 1286 N N . SER A 1 175 ? 5.302 -5.463 -7.984 1.00 51.25 175 SER A N 1
ATOM 1287 C CA . SER A 1 175 ? 6.175 -5.347 -9.140 1.00 51.25 175 SER A CA 1
ATOM 1288 C C . SER A 1 175 ? 5.333 -4.908 -10.335 1.00 51.25 175 SER A C 1
ATOM 1290 O O . SER A 1 175 ? 4.197 -5.330 -10.546 1.00 51.25 175 SER A O 1
ATOM 1292 N N . LEU A 1 176 ? 5.895 -4.006 -11.136 1.00 53.06 176 LEU A N 1
ATOM 1293 C CA . LEU A 1 176 ? 5.450 -3.874 -12.511 1.00 53.06 176 LEU A CA 1
ATOM 1294 C C . LEU A 1 176 ? 5.894 -5.173 -13.189 1.00 53.06 176 LEU A C 1
ATOM 1296 O O . LEU A 1 176 ? 7.071 -5.304 -13.482 1.00 53.06 176 LEU A O 1
ATOM 1300 N N . GLU A 1 177 ? 5.008 -6.160 -13.313 1.00 61.84 177 GLU A N 1
ATOM 1301 C CA . GLU A 1 177 ? 5.352 -7.483 -13.867 1.00 61.84 177 GLU A CA 1
ATOM 1302 C C . GLU A 1 177 ? 5.788 -7.379 -15.326 1.00 61.84 177 GLU A C 1
ATOM 1304 O O . GLU A 1 177 ? 6.675 -8.087 -15.773 1.00 61.84 177 GLU A O 1
ATOM 1309 N N . GLU A 1 178 ? 5.214 -6.435 -16.064 1.00 72.44 178 GLU A N 1
ATOM 1310 C CA . GLU A 1 178 ? 5.550 -6.185 -17.455 1.00 72.44 178 GLU A CA 1
ATOM 1311 C C . GLU A 1 178 ? 5.446 -4.687 -17.750 1.00 72.44 178 GLU A C 1
ATOM 1313 O O . GLU A 1 178 ? 4.645 -3.965 -17.150 1.00 72.44 178 GLU A O 1
ATOM 1318 N N . VAL A 1 179 ? 6.246 -4.205 -18.700 1.00 81.06 179 VAL A N 1
ATOM 1319 C CA . VAL A 1 179 ? 6.179 -2.820 -19.175 1.00 81.06 179 VAL A CA 1
ATOM 1320 C C . VAL A 1 179 ? 5.487 -2.765 -20.528 1.00 81.06 179 VAL A C 1
ATOM 1322 O O . VAL A 1 179 ? 5.567 -3.685 -21.341 1.00 81.06 179 VAL A O 1
ATOM 1325 N N . THR A 1 180 ? 4.822 -1.646 -20.803 1.00 90.69 180 THR A N 1
ATOM 1326 C CA . THR A 1 180 ? 4.164 -1.452 -22.095 1.00 90.69 180 THR A CA 1
ATOM 1327 C C . THR A 1 180 ? 5.202 -1.374 -23.208 1.00 90.69 180 THR A C 1
ATOM 1329 O O . THR A 1 180 ? 6.176 -0.628 -23.104 1.00 90.69 180 THR A O 1
ATOM 1332 N N . VAL A 1 181 ? 4.974 -2.125 -24.284 1.00 93.25 181 VAL A N 1
ATOM 1333 C CA . VAL A 1 181 ? 5.803 -2.158 -25.489 1.00 93.25 181 VAL A CA 1
ATOM 1334 C C . VAL A 1 181 ? 4.935 -2.111 -26.744 1.00 93.25 181 VAL A C 1
ATOM 1336 O O . VAL A 1 181 ? 3.817 -2.623 -26.780 1.00 93.25 181 VAL A O 1
ATOM 1339 N N . THR A 1 182 ? 5.468 -1.550 -27.821 1.00 95.38 182 THR A N 1
ATOM 1340 C CA . THR A 1 182 ? 4.863 -1.612 -29.154 1.00 95.38 182 THR A CA 1
ATOM 1341 C C . THR A 1 182 ? 5.584 -2.661 -29.984 1.00 95.38 182 THR A C 1
ATOM 1343 O O . THR A 1 182 ? 6.786 -2.544 -30.235 1.00 95.38 182 THR A O 1
ATOM 1346 N N . ASN A 1 183 ? 4.859 -3.686 -30.435 1.00 93.75 183 ASN A N 1
ATOM 1347 C CA . ASN A 1 183 ? 5.410 -4.677 -31.358 1.00 93.75 183 ASN A CA 1
ATOM 1348 C C . ASN A 1 183 ? 5.851 -4.017 -32.662 1.00 93.75 183 ASN A C 1
ATOM 1350 O O . ASN A 1 183 ? 5.192 -3.104 -33.149 1.00 93.75 183 ASN A O 1
ATOM 1354 N N . MET A 1 184 ? 6.942 -4.507 -33.247 1.00 91.56 184 MET A N 1
ATOM 1355 C CA . MET A 1 184 ? 7.504 -3.952 -34.476 1.00 91.56 184 MET A CA 1
ATOM 1356 C C . MET A 1 184 ? 7.578 -5.014 -35.567 1.00 91.56 184 MET A C 1
ATOM 1358 O O . MET A 1 184 ? 7.892 -6.177 -35.310 1.00 91.56 184 MET A O 1
ATOM 1362 N N . GLU A 1 185 ? 7.306 -4.612 -36.803 1.00 88.75 185 GLU A N 1
ATOM 1363 C CA . GLU A 1 185 ? 7.322 -5.514 -37.948 1.00 88.75 185 GLU A CA 1
ATOM 1364 C C . GLU A 1 185 ? 8.760 -5.872 -38.362 1.00 88.75 185 GLU A C 1
ATOM 1366 O O . GLU A 1 185 ? 9.607 -5.007 -38.616 1.00 88.75 185 GLU A O 1
ATOM 1371 N N . LEU A 1 186 ? 9.040 -7.173 -38.503 1.00 84.00 186 LEU A N 1
ATOM 1372 C CA . LEU A 1 186 ? 10.377 -7.679 -38.849 1.00 84.00 186 LEU A CA 1
ATOM 1373 C C . LEU A 1 186 ? 10.860 -7.178 -40.222 1.00 84.00 186 LEU A C 1
ATOM 1375 O O . LEU A 1 186 ? 12.057 -6.992 -40.445 1.00 84.00 186 LEU A O 1
ATOM 1379 N N . ASN A 1 187 ? 9.933 -6.932 -41.153 1.00 84.25 187 ASN A N 1
ATOM 1380 C CA . ASN A 1 187 ? 10.240 -6.406 -42.488 1.00 84.25 187 ASN A CA 1
ATOM 1381 C C . ASN A 1 187 ? 10.761 -4.954 -42.466 1.00 84.25 187 ASN A C 1
ATOM 1383 O O . ASN A 1 187 ? 11.380 -4.530 -43.441 1.00 84.25 187 ASN A O 1
ATOM 1387 N N . CYS A 1 188 ? 10.564 -4.232 -41.360 1.00 81.38 188 CYS A N 1
ATOM 1388 C CA . CYS A 1 188 ? 11.112 -2.904 -41.111 1.00 81.38 188 CYS A CA 1
ATOM 1389 C C . CYS A 1 188 ? 12.491 -2.945 -40.433 1.00 81.38 188 CYS A C 1
ATOM 1391 O O . CYS A 1 188 ? 13.051 -1.904 -40.099 1.00 81.38 188 CYS A O 1
ATOM 1393 N N . GLY A 1 189 ? 13.066 -4.139 -40.246 1.00 77.62 189 GLY A N 1
ATOM 1394 C CA . GLY A 1 189 ? 14.402 -4.313 -39.682 1.00 77.62 189 GLY A CA 1
ATOM 1395 C C . GLY A 1 189 ? 14.441 -4.259 -38.156 1.00 77.62 189 GLY A C 1
ATOM 1396 O O . GLY A 1 189 ? 15.520 -4.084 -37.594 1.00 77.62 189 GLY A O 1
ATOM 1397 N N . PHE A 1 190 ? 13.299 -4.394 -37.479 1.00 81.56 190 PHE A N 1
ATOM 1398 C CA . PHE A 1 190 ? 13.227 -4.549 -36.027 1.00 81.56 190 PHE A CA 1
ATOM 1399 C C . PHE A 1 190 ? 13.221 -6.027 -35.645 1.00 81.56 190 PHE A C 1
ATOM 1401 O O . PHE A 1 190 ? 12.533 -6.838 -36.252 1.00 81.56 190 PHE A O 1
ATOM 1408 N N . ASN A 1 191 ? 14.005 -6.375 -34.633 1.00 84.19 191 ASN A N 1
ATOM 1409 C CA . ASN A 1 191 ? 14.119 -7.723 -34.074 1.00 84.19 191 ASN A CA 1
ATOM 1410 C C . ASN A 1 191 ? 13.569 -7.831 -32.641 1.00 84.19 191 ASN A C 1
ATOM 1412 O O . ASN A 1 191 ? 13.488 -8.936 -32.121 1.00 84.19 191 ASN A O 1
ATOM 1416 N N . TYR A 1 192 ? 13.201 -6.697 -32.043 1.00 88.75 192 TYR A N 1
ATOM 1417 C CA . TYR A 1 192 ? 12.591 -6.543 -30.721 1.00 88.75 192 TYR A CA 1
ATOM 1418 C C . TYR A 1 192 ? 11.556 -5.407 -30.795 1.00 88.75 192 TYR A C 1
ATOM 1420 O O . TYR A 1 192 ? 11.673 -4.559 -31.693 1.00 88.75 192 TYR A O 1
ATOM 1428 N N . PRO A 1 193 ? 10.553 -5.378 -29.900 1.00 92.81 193 PRO A N 1
ATOM 1429 C CA . PRO A 1 193 ? 9.589 -4.283 -29.831 1.00 92.81 193 PRO A CA 1
ATOM 1430 C C . PRO A 1 193 ? 10.258 -2.996 -29.307 1.00 92.81 193 PRO A C 1
ATOM 1432 O O . PRO A 1 193 ? 11.450 -2.981 -29.002 1.00 92.81 193 PRO A O 1
ATOM 1435 N N . ILE A 1 194 ? 9.512 -1.898 -29.226 1.00 92.25 194 ILE A N 1
ATOM 1436 C CA . ILE A 1 194 ? 9.968 -0.631 -28.632 1.00 92.25 194 ILE A CA 1
ATOM 1437 C C . ILE A 1 194 ? 9.268 -0.436 -27.286 1.00 92.25 194 ILE A C 1
ATOM 1439 O O . ILE A 1 194 ? 8.064 -0.666 -27.203 1.00 92.25 194 ILE A O 1
ATOM 1443 N N . PHE A 1 195 ? 9.990 -0.011 -26.246 1.00 92.75 195 PHE A N 1
ATOM 1444 C CA . PHE A 1 195 ? 9.367 0.342 -24.966 1.00 92.75 195 PHE A CA 1
ATOM 1445 C C . PHE A 1 195 ? 8.462 1.572 -25.106 1.00 92.75 195 PHE A C 1
ATOM 1447 O O . PHE A 1 195 ? 8.859 2.582 -25.685 1.00 92.75 195 PHE A O 1
ATOM 1454 N N . GLY A 1 196 ? 7.264 1.489 -24.529 1.00 90.31 196 GLY A N 1
ATOM 1455 C CA . GLY A 1 196 ? 6.202 2.486 -24.635 1.00 90.31 196 GLY A CA 1
ATOM 1456 C C . GLY A 1 196 ? 5.252 2.258 -25.813 1.00 90.31 196 GLY A C 1
ATOM 1457 O O . GLY A 1 196 ? 5.371 1.297 -26.578 1.00 90.31 196 GLY A O 1
ATOM 1458 N N . ASP A 1 197 ? 4.282 3.162 -25.942 1.00 91.94 197 ASP A N 1
ATOM 1459 C CA . ASP A 1 197 ? 3.392 3.243 -27.099 1.00 91.94 197 ASP A CA 1
ATOM 1460 C C . ASP A 1 197 ? 3.987 4.205 -28.135 1.00 91.94 197 ASP A C 1
ATOM 1462 O O . ASP A 1 197 ? 4.047 5.412 -27.905 1.00 91.94 197 ASP A O 1
ATOM 1466 N N . VAL A 1 198 ? 4.441 3.658 -29.263 1.00 90.88 198 VAL A N 1
ATOM 1467 C CA . VAL A 1 198 ? 4.944 4.422 -30.416 1.00 90.88 198 VAL A CA 1
ATOM 1468 C C . VAL A 1 198 ? 4.041 4.261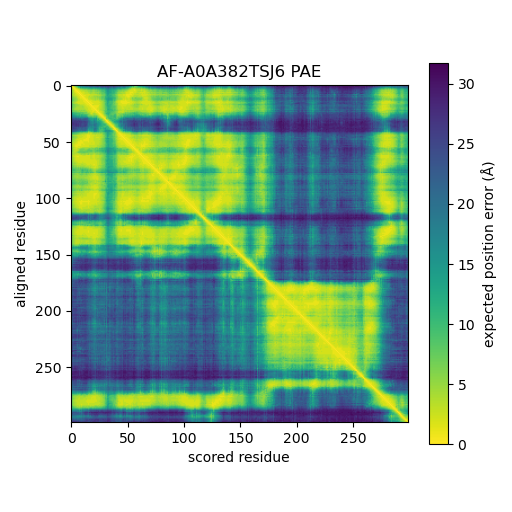 -31.641 1.00 90.88 198 VAL A C 1
ATOM 1470 O O . VAL A 1 198 ? 4.462 4.503 -32.771 1.00 90.88 198 VAL A O 1
ATOM 1473 N N . SER A 1 199 ? 2.793 3.824 -31.452 1.00 88.50 199 SER A N 1
ATOM 1474 C CA . SER A 1 199 ? 1.860 3.552 -32.553 1.00 88.50 199 SER A CA 1
ATOM 1475 C C . SER A 1 199 ? 1.516 4.795 -33.384 1.00 88.50 199 SER A C 1
ATOM 1477 O O . SER A 1 199 ? 1.305 4.676 -34.594 1.00 88.50 199 SER A O 1
ATOM 1479 N N . ASP A 1 200 ? 1.549 5.975 -32.761 1.00 88.81 200 ASP A N 1
ATOM 1480 C CA . ASP A 1 200 ? 1.299 7.273 -33.397 1.00 88.81 200 ASP A CA 1
ATOM 1481 C C . ASP A 1 200 ? 2.568 7.935 -33.976 1.00 88.81 200 ASP A C 1
ATOM 1483 O O . ASP A 1 200 ? 2.500 9.016 -34.575 1.00 88.81 200 ASP A O 1
ATOM 1487 N N . GLU A 1 201 ? 3.731 7.284 -33.866 1.00 87.56 201 GLU A N 1
ATOM 1488 C CA . GLU A 1 201 ? 4.990 7.825 -34.370 1.00 87.56 201 GLU A CA 1
ATOM 1489 C C . GLU A 1 201 ? 5.026 7.828 -35.897 1.00 87.56 201 GLU A C 1
ATOM 1491 O O . GLU A 1 201 ? 5.150 6.802 -36.571 1.00 87.56 201 GLU A O 1
ATOM 1496 N N . SER A 1 202 ? 4.975 9.029 -36.476 1.00 85.19 202 SER A N 1
ATOM 1497 C CA . SER A 1 202 ? 4.924 9.207 -37.932 1.00 85.19 202 SER A CA 1
ATOM 1498 C C . SER A 1 202 ? 6.128 8.603 -38.669 1.00 85.19 202 SER A C 1
ATOM 1500 O O . SER A 1 202 ? 5.994 8.181 -39.821 1.00 85.19 202 SER A O 1
ATOM 1502 N N . SER A 1 203 ? 7.285 8.522 -38.002 1.00 83.19 203 SER A N 1
ATOM 1503 C CA . SER A 1 203 ? 8.511 7.913 -38.532 1.00 83.19 203 SER A CA 1
ATOM 1504 C C . SER A 1 203 ? 8.483 6.378 -38.547 1.00 83.19 203 SER A C 1
ATOM 1506 O O . SER A 1 203 ? 9.298 5.767 -39.236 1.00 83.19 203 SER A O 1
ATOM 1508 N N . LEU A 1 204 ? 7.513 5.763 -37.864 1.00 86.06 204 LEU A N 1
ATOM 1509 C CA . LEU A 1 204 ? 7.308 4.316 -37.771 1.00 86.06 204 LEU A CA 1
ATOM 1510 C C . LEU A 1 204 ? 6.026 3.844 -38.477 1.00 86.06 204 LEU A C 1
ATOM 1512 O O . LEU A 1 204 ? 5.619 2.690 -38.334 1.00 86.06 204 LEU A O 1
ATOM 1516 N N . ASN A 1 205 ? 5.387 4.711 -39.267 1.00 85.56 205 ASN A N 1
ATOM 1517 C CA . ASN A 1 205 ? 4.143 4.390 -39.959 1.00 85.56 205 ASN A CA 1
ATOM 1518 C C . ASN A 1 205 ? 4.293 3.151 -40.863 1.00 85.56 205 ASN A C 1
ATOM 1520 O O . ASN A 1 205 ? 5.109 3.127 -41.787 1.00 85.56 205 ASN A O 1
ATOM 1524 N N . GLY A 1 206 ? 3.470 2.133 -40.606 1.00 86.69 206 GLY A N 1
ATOM 1525 C CA . GLY A 1 206 ? 3.501 0.852 -41.315 1.00 86.69 206 GLY A CA 1
ATOM 1526 C C . GLY A 1 206 ? 4.529 -0.150 -40.781 1.00 86.69 206 GLY A C 1
ATOM 1527 O O . GLY A 1 206 ? 4.643 -1.232 -41.351 1.00 86.69 206 GLY A O 1
ATOM 1528 N N . CYS A 1 207 ? 5.245 0.198 -39.708 1.00 89.50 207 CYS A N 1
ATOM 1529 C CA . CYS A 1 207 ? 6.201 -0.661 -39.009 1.00 89.50 207 CYS A CA 1
ATOM 1530 C C . CYS A 1 207 ? 5.784 -0.998 -37.570 1.00 89.50 207 CYS A C 1
ATOM 1532 O O . CYS A 1 207 ? 6.411 -1.863 -36.960 1.00 89.50 207 CYS A O 1
ATOM 1534 N N . THR A 1 208 ? 4.756 -0.335 -37.035 1.00 93.69 208 THR A N 1
ATOM 1535 C CA . THR A 1 208 ? 4.186 -0.594 -35.708 1.00 93.69 208 THR A CA 1
ATOM 1536 C C . THR A 1 208 ? 3.099 -1.666 -35.766 1.00 93.69 208 THR A C 1
ATOM 1538 O O . THR A 1 208 ? 2.300 -1.739 -36.702 1.00 93.69 208 THR A O 1
ATOM 1541 N N . GLY A 1 209 ? 3.088 -2.514 -34.746 1.00 90.06 209 GLY A N 1
ATOM 1542 C CA . GLY A 1 209 ? 2.112 -3.564 -34.502 1.00 90.06 209 GLY A CA 1
ATOM 1543 C C . GLY A 1 209 ? 1.237 -3.247 -33.290 1.00 90.06 209 GLY A C 1
ATOM 1544 O O . GLY A 1 209 ? 0.940 -2.095 -32.989 1.00 90.06 209 GLY A O 1
ATOM 1545 N N . GLN A 1 210 ? 0.784 -4.291 -32.596 1.00 90.38 210 GLN A N 1
ATOM 1546 C CA . GLN A 1 210 ? -0.017 -4.143 -31.376 1.00 90.38 210 GLN A CA 1
ATOM 1547 C C . GLN A 1 210 ? 0.820 -3.580 -30.219 1.00 90.38 210 GLN A C 1
ATOM 1549 O O . GLN A 1 210 ? 1.969 -3.986 -30.037 1.00 90.38 210 GLN A O 1
ATOM 1554 N N . VAL A 1 211 ? 0.200 -2.721 -29.411 1.00 92.44 211 VAL A N 1
ATOM 1555 C CA . VAL A 1 211 ? 0.711 -2.326 -28.096 1.00 92.44 211 VAL A CA 1
ATOM 1556 C C . VAL A 1 211 ? 0.339 -3.424 -27.105 1.00 92.44 211 VAL A C 1
ATOM 1558 O O . VAL A 1 211 ? -0.835 -3.775 -26.974 1.00 92.44 211 VAL A O 1
ATOM 1561 N N . VAL A 1 212 ? 1.343 -4.015 -26.473 1.00 88.38 212 VAL A N 1
ATOM 1562 C CA . VAL A 1 212 ? 1.214 -5.143 -25.546 1.00 88.38 212 VAL A CA 1
ATOM 1563 C C . VAL A 1 212 ? 2.084 -4.898 -24.319 1.00 88.38 212 VAL A C 1
ATOM 1565 O O . VAL A 1 212 ? 2.786 -3.894 -24.230 1.00 88.38 212 VAL A O 1
ATOM 1568 N N . GLN A 1 213 ? 2.026 -5.812 -23.365 1.00 86.31 213 GLN A N 1
ATOM 1569 C CA . GLN A 1 213 ? 2.970 -5.858 -22.263 1.00 86.31 213 GLN A CA 1
ATOM 1570 C C . GLN A 1 213 ? 4.156 -6.762 -22.637 1.00 86.31 213 GLN A C 1
ATOM 1572 O O . GLN A 1 213 ? 4.006 -7.684 -23.445 1.00 86.31 213 GLN A O 1
ATOM 1577 N N . GLY A 1 214 ? 5.347 -6.450 -22.131 1.00 83.25 214 GLY A N 1
ATOM 1578 C CA . GLY A 1 214 ? 6.543 -7.239 -22.387 1.00 83.25 214 GLY A CA 1
ATOM 1579 C C . GLY A 1 214 ? 7.745 -6.835 -21.541 1.00 83.25 214 GLY A C 1
ATOM 1580 O O . GLY A 1 214 ? 7.710 -5.887 -20.761 1.00 83.25 214 GLY A O 1
ATOM 1581 N N . HIS A 1 215 ? 8.833 -7.576 -21.733 1.00 85.00 215 HIS A N 1
ATOM 1582 C CA . HIS A 1 215 ? 10.035 -7.506 -20.898 1.00 85.00 215 HIS A CA 1
ATOM 1583 C C . HIS A 1 215 ? 11.271 -7.018 -21.650 1.00 85.00 215 HIS A C 1
ATOM 1585 O O . HIS A 1 215 ? 12.295 -6.738 -21.048 1.00 85.00 215 HIS A O 1
ATOM 1591 N N . GLU A 1 216 ? 11.231 -6.939 -22.974 1.00 88.75 216 GLU A N 1
ATOM 1592 C CA . GLU A 1 216 ? 12.400 -6.619 -23.791 1.00 88.75 216 GLU A CA 1
ATOM 1593 C C . GLU A 1 216 ? 12.008 -5.604 -24.845 1.00 88.75 216 GLU A C 1
ATOM 1595 O O . GLU A 1 216 ? 10.912 -5.684 -25.390 1.00 88.75 216 GLU A O 1
ATOM 1600 N N . GLY A 1 217 ? 12.901 -4.675 -25.166 1.00 90.38 217 GLY A N 1
ATOM 1601 C CA . GLY A 1 217 ? 12.610 -3.671 -26.174 1.00 90.38 217 GLY A CA 1
ATOM 1602 C C . GLY A 1 217 ? 13.764 -2.723 -26.457 1.00 90.38 217 GLY A C 1
ATOM 1603 O O . GLY A 1 217 ? 14.747 -2.634 -25.719 1.00 90.38 217 GLY A O 1
ATOM 1604 N N . HIS A 1 218 ? 13.640 -1.999 -27.560 1.00 88.50 218 HIS A N 1
ATOM 1605 C CA . HIS A 1 218 ? 14.494 -0.863 -27.877 1.00 88.50 218 HIS A CA 1
ATOM 1606 C C . HIS A 1 218 ? 14.009 0.382 -27.138 1.00 88.50 218 HIS A C 1
ATOM 1608 O O . HIS A 1 218 ? 12.807 0.570 -26.942 1.00 88.50 218 HIS A O 1
ATOM 1614 N N . MET A 1 219 ? 14.935 1.270 -26.783 1.00 87.69 219 MET A N 1
ATOM 1615 C CA . MET A 1 219 ? 14.571 2.609 -26.322 1.00 87.69 219 MET A CA 1
ATOM 1616 C C . MET A 1 219 ? 14.418 3.574 -27.497 1.00 87.69 219 MET A C 1
ATOM 1618 O O . MET A 1 219 ? 15.289 3.644 -28.370 1.00 87.69 219 MET A O 1
ATOM 1622 N N . TRP A 1 220 ? 13.336 4.347 -27.473 1.00 87.56 220 TRP A N 1
ATOM 1623 C CA . TRP A 1 220 ? 13.005 5.351 -28.477 1.00 87.56 220 TRP A CA 1
ATOM 1624 C C . TRP A 1 220 ? 13.257 6.764 -27.950 1.00 87.56 220 TRP A C 1
ATOM 1626 O O . TRP A 1 220 ? 12.873 7.091 -26.829 1.00 87.56 220 TRP A O 1
ATOM 1636 N N . ASP A 1 221 ? 13.913 7.596 -28.754 1.00 85.62 221 ASP A N 1
ATOM 1637 C CA . ASP A 1 221 ? 14.201 8.997 -28.443 1.00 85.62 221 ASP A CA 1
ATOM 1638 C C . ASP A 1 221 ? 14.262 9.804 -29.749 1.00 85.62 221 ASP A C 1
ATOM 1640 O O . ASP A 1 221 ? 15.318 10.008 -30.354 1.00 85.62 221 ASP A O 1
ATOM 1644 N N . GLU A 1 222 ? 13.096 10.261 -30.203 1.00 83.88 222 GLU A N 1
ATOM 1645 C CA . GLU A 1 222 ? 12.970 11.101 -31.400 1.00 83.88 222 GLU A CA 1
ATOM 1646 C C . GLU A 1 222 ? 13.597 12.494 -31.240 1.00 83.88 222 GLU A C 1
ATOM 1648 O O . GLU A 1 222 ? 13.923 13.154 -32.228 1.00 83.88 222 GLU A O 1
ATOM 1653 N N . THR A 1 223 ? 13.785 12.951 -29.999 1.00 83.50 223 THR A N 1
ATOM 1654 C CA . THR A 1 223 ? 14.261 14.308 -29.719 1.00 83.50 223 THR A CA 1
ATOM 1655 C C . THR A 1 223 ? 15.770 14.397 -29.894 1.00 83.50 223 THR A C 1
ATOM 1657 O O . THR A 1 223 ? 16.266 15.337 -30.517 1.00 83.50 223 THR A O 1
ATOM 1660 N N . ASN A 1 224 ? 16.505 13.417 -29.367 1.00 82.19 224 ASN A N 1
ATOM 1661 C CA . ASN A 1 224 ? 17.964 13.474 -29.309 1.00 82.19 224 ASN A CA 1
ATOM 1662 C C . ASN A 1 224 ? 18.647 12.490 -30.263 1.00 82.19 224 ASN A C 1
ATOM 1664 O O . ASN A 1 224 ? 19.812 12.701 -30.605 1.00 82.19 224 ASN A O 1
ATOM 1668 N N . CYS A 1 225 ? 17.950 11.444 -30.728 1.00 83.81 225 CYS A N 1
ATOM 1669 C CA . CYS A 1 225 ? 18.563 10.373 -31.515 1.00 83.81 225 CYS A CA 1
ATOM 1670 C C . CYS A 1 225 ? 18.180 10.362 -33.002 1.00 83.81 225 CYS A C 1
ATOM 1672 O O . CYS A 1 225 ? 18.328 9.337 -33.669 1.00 83.81 225 CYS A O 1
ATOM 1674 N N . ALA A 1 226 ? 17.755 11.497 -33.566 1.00 84.50 226 ALA A N 1
ATOM 1675 C CA . ALA A 1 226 ? 17.386 11.598 -34.984 1.00 84.50 226 ALA A CA 1
ATOM 1676 C C . ALA A 1 226 ? 18.500 11.163 -35.958 1.00 84.50 226 ALA A C 1
ATOM 1678 O O . ALA A 1 226 ? 18.215 10.588 -37.008 1.00 84.50 226 ALA A O 1
ATOM 1679 N N . ALA A 1 227 ? 19.772 11.386 -35.604 1.00 80.94 227 ALA A N 1
ATOM 1680 C CA . ALA A 1 227 ? 20.926 10.946 -36.397 1.00 80.94 227 ALA A CA 1
ATOM 1681 C C . ALA A 1 227 ? 21.148 9.418 -36.388 1.00 80.94 227 ALA A C 1
ATOM 1683 O O . ALA A 1 227 ? 21.927 8.925 -37.196 1.00 80.94 227 ALA A O 1
ATOM 1684 N N . TYR A 1 228 ? 20.448 8.687 -35.513 1.00 79.94 228 TYR A N 1
ATOM 1685 C CA . TYR A 1 228 ? 20.600 7.247 -35.268 1.00 79.94 228 TYR A CA 1
ATOM 1686 C C . TYR A 1 228 ? 19.268 6.497 -35.453 1.00 79.94 228 TYR A C 1
ATOM 1688 O O . TYR A 1 228 ? 18.996 5.488 -34.802 1.00 79.94 228 TYR A O 1
ATOM 1696 N N . GLY A 1 229 ? 18.382 7.028 -36.303 1.00 80.31 229 GLY A N 1
ATOM 1697 C CA . GLY A 1 229 ? 17.080 6.417 -36.581 1.00 80.31 229 GLY A CA 1
ATOM 1698 C C . GLY A 1 229 ? 16.106 6.453 -35.401 1.00 80.31 229 GLY A C 1
ATOM 1699 O O . GLY A 1 229 ? 15.261 5.567 -35.305 1.00 80.31 229 GLY A O 1
ATOM 1700 N N . ASN A 1 230 ? 16.231 7.454 -34.517 1.00 85.94 230 ASN A N 1
ATOM 1701 C CA . ASN A 1 230 ? 15.424 7.662 -33.303 1.00 85.94 230 ASN A CA 1
ATOM 1702 C C . ASN A 1 230 ? 15.554 6.559 -32.240 1.00 85.94 230 ASN A C 1
ATOM 1704 O O . ASN A 1 230 ? 14.808 6.546 -31.263 1.00 85.94 230 ASN A O 1
ATOM 1708 N N . LEU A 1 231 ? 16.516 5.649 -32.392 1.00 83.81 231 LEU A N 1
ATOM 1709 C CA . LEU A 1 231 ? 16.824 4.634 -31.393 1.00 83.81 231 LEU A CA 1
ATOM 1710 C C . LEU A 1 231 ? 17.927 5.139 -30.472 1.00 83.81 231 LEU A C 1
ATOM 1712 O O . LEU A 1 231 ? 18.895 5.754 -30.926 1.00 83.81 231 LEU A O 1
ATOM 1716 N N . LYS A 1 232 ? 17.821 4.850 -29.172 1.00 83.81 232 LYS A N 1
ATOM 1717 C CA . LYS A 1 232 ? 18.928 5.133 -28.256 1.00 83.81 232 LYS A CA 1
ATOM 1718 C C . LYS A 1 232 ? 20.093 4.197 -28.582 1.00 83.81 232 LYS A C 1
ATOM 1720 O O . LYS A 1 232 ? 20.021 2.991 -28.345 1.00 83.81 232 LYS A O 1
ATOM 1725 N N . THR A 1 233 ? 21.172 4.761 -29.114 1.00 80.12 233 THR A N 1
ATOM 1726 C CA . THR A 1 233 ? 22.458 4.078 -29.330 1.00 80.12 233 THR A CA 1
ATOM 1727 C C . THR A 1 233 ? 23.505 4.573 -28.334 1.00 80.12 233 THR A C 1
ATOM 1729 O O . THR A 1 233 ? 23.282 5.541 -27.594 1.00 80.12 233 THR A O 1
ATOM 1732 N N . TYR A 1 234 ? 24.670 3.919 -28.313 1.00 79.38 234 TYR A N 1
ATOM 1733 C CA . TYR A 1 234 ? 25.809 4.394 -27.528 1.00 79.38 234 TYR A CA 1
ATOM 1734 C C . TYR A 1 234 ? 26.251 5.789 -27.984 1.00 79.38 234 TYR A C 1
ATOM 1736 O O . TYR A 1 234 ? 26.387 6.678 -27.141 1.00 79.38 234 TYR A O 1
ATOM 1744 N N . ASN A 1 235 ? 26.407 6.020 -29.293 1.00 82.38 235 ASN A N 1
ATOM 1745 C CA . ASN A 1 235 ? 26.779 7.340 -29.790 1.00 82.38 235 ASN A CA 1
ATOM 1746 C C . ASN A 1 235 ? 25.715 8.396 -29.497 1.00 82.38 235 ASN A C 1
ATOM 1748 O O . ASN A 1 235 ? 26.085 9.509 -29.130 1.00 82.38 235 ASN A O 1
ATOM 1752 N N . CYS A 1 236 ? 24.418 8.063 -29.553 1.00 85.00 236 CYS A N 1
ATOM 1753 C CA . CYS A 1 236 ? 23.384 9.010 -29.135 1.00 85.00 236 CYS A CA 1
ATOM 1754 C C . CYS A 1 236 ? 23.568 9.441 -27.670 1.00 85.00 236 CYS A C 1
ATOM 1756 O O . CYS A 1 236 ? 23.583 10.635 -27.368 1.00 85.00 236 CYS A O 1
ATOM 1758 N N . ALA A 1 237 ? 23.773 8.483 -26.761 1.00 83.12 237 ALA A N 1
ATOM 1759 C CA . ALA A 1 237 ? 23.996 8.773 -25.344 1.00 83.12 237 ALA A CA 1
ATOM 1760 C C . ALA A 1 237 ? 25.310 9.548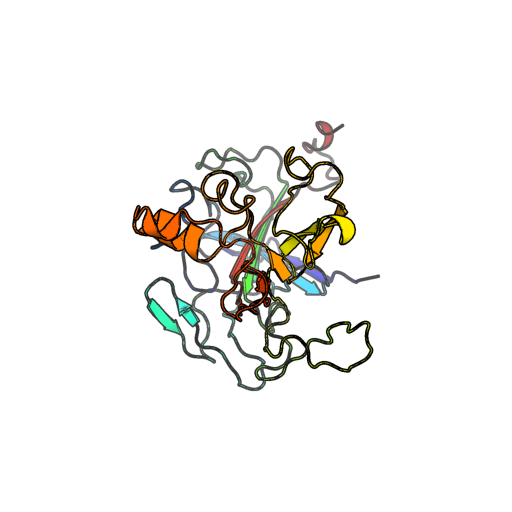 -25.091 1.00 83.12 237 ALA A C 1
ATOM 1762 O O . ALA A 1 237 ? 25.372 10.449 -24.247 1.00 83.12 237 ALA A O 1
ATOM 1763 N N . MET A 1 238 ? 26.375 9.234 -25.834 1.00 85.06 238 MET A N 1
ATOM 1764 C CA . MET A 1 238 ? 27.658 9.933 -25.723 1.00 85.06 238 MET A CA 1
ATOM 1765 C C . MET A 1 238 ? 27.604 11.344 -26.305 1.00 85.06 238 MET A C 1
ATOM 1767 O O . MET A 1 238 ? 28.142 12.267 -25.696 1.00 85.06 238 MET A O 1
ATOM 1771 N N . PHE A 1 239 ? 26.930 11.547 -27.434 1.00 87.00 239 PHE A N 1
ATOM 1772 C CA . PHE A 1 239 ? 26.729 12.872 -28.008 1.00 87.00 239 PHE A CA 1
ATOM 1773 C C . PHE A 1 239 ? 25.904 13.758 -27.069 1.00 87.00 239 PHE A C 1
ATOM 1775 O O . PHE A 1 239 ? 26.306 14.883 -26.788 1.00 87.00 239 PHE A O 1
ATOM 1782 N N . GLU A 1 240 ? 24.811 13.237 -26.505 1.00 85.94 240 GLU A N 1
ATOM 1783 C CA . GLU A 1 240 ? 23.991 13.967 -25.532 1.00 85.94 240 GLU A CA 1
ATOM 1784 C C . GLU A 1 240 ? 24.822 14.444 -24.329 1.00 85.94 240 GLU A C 1
ATOM 1786 O O . GLU A 1 240 ? 24.753 15.614 -23.941 1.00 85.94 240 GLU A O 1
ATOM 1791 N N . SER A 1 241 ? 25.660 13.559 -23.782 1.00 86.75 241 SER A N 1
ATOM 1792 C CA . SER A 1 241 ? 26.460 13.841 -22.585 1.00 86.75 241 SER A CA 1
ATOM 1793 C C . SER A 1 241 ? 27.716 14.682 -22.835 1.00 86.75 241 SER A C 1
ATOM 1795 O O . SER A 1 241 ? 28.128 15.431 -21.947 1.00 86.75 241 SER A O 1
ATOM 1797 N N . THR A 1 242 ? 28.346 14.575 -24.008 1.00 89.31 242 THR A N 1
ATOM 1798 C CA . THR A 1 242 ? 29.645 15.218 -24.292 1.00 89.31 242 THR A CA 1
ATOM 1799 C C . THR A 1 242 ? 29.572 16.371 -25.285 1.00 89.31 242 THR A C 1
ATOM 1801 O O . THR A 1 242 ? 30.467 17.215 -25.278 1.00 89.31 242 THR A O 1
ATOM 1804 N N . GLN A 1 243 ? 28.524 16.424 -26.115 1.00 88.75 243 GLN A N 1
ATOM 1805 C CA . GLN A 1 243 ? 28.386 17.344 -27.251 1.00 88.75 243 GLN A CA 1
ATOM 1806 C C . GLN A 1 243 ? 29.592 17.289 -28.207 1.00 88.75 243 GLN A C 1
ATOM 1808 O O . GLN A 1 243 ? 29.922 18.274 -28.867 1.00 88.75 243 GLN A O 1
ATOM 1813 N N . ASP A 1 244 ? 30.293 16.153 -28.242 1.00 89.06 244 ASP A N 1
ATOM 1814 C CA . ASP A 1 244 ? 31.432 15.938 -29.125 1.00 89.06 244 ASP A CA 1
ATOM 1815 C C . ASP A 1 244 ? 30.937 15.407 -30.472 1.00 89.06 244 ASP A C 1
ATOM 1817 O O . ASP A 1 244 ? 30.406 14.297 -30.568 1.00 89.06 244 ASP A O 1
ATOM 1821 N N . ASP A 1 245 ? 31.147 16.199 -31.523 1.00 88.00 245 ASP A N 1
ATOM 1822 C CA . ASP A 1 245 ? 30.785 15.869 -32.903 1.00 88.00 245 ASP A CA 1
ATOM 1823 C C . ASP A 1 245 ? 31.404 14.544 -33.389 1.00 88.00 245 ASP A C 1
ATOM 1825 O O . ASP A 1 245 ? 30.931 13.973 -34.372 1.00 88.00 245 ASP A O 1
ATOM 1829 N N . ALA A 1 246 ? 32.430 14.016 -32.708 1.00 85.56 246 ALA A N 1
ATOM 1830 C CA . ALA A 1 246 ? 32.964 12.680 -32.963 1.00 85.56 246 ALA A CA 1
ATOM 1831 C C . ALA A 1 246 ? 31.910 11.564 -32.828 1.00 85.56 246 ALA A C 1
ATOM 1833 O O . ALA A 1 246 ? 32.058 10.523 -33.470 1.00 85.56 246 ALA A O 1
ATOM 1834 N N . TYR A 1 247 ? 30.854 11.782 -32.038 1.00 82.38 247 TYR A N 1
ATOM 1835 C CA . TYR A 1 247 ? 29.763 10.825 -31.853 1.00 82.38 247 TYR A CA 1
ATOM 1836 C C . TYR A 1 247 ? 28.601 11.026 -32.832 1.00 82.38 247 TYR A C 1
ATOM 1838 O O . TYR A 1 247 ? 27.787 10.131 -32.947 1.00 82.38 247 TYR A O 1
ATOM 1846 N N . LEU A 1 248 ? 28.542 12.113 -33.615 1.00 82.06 248 LEU A N 1
ATOM 1847 C CA . LEU A 1 248 ? 27.455 12.360 -34.588 1.00 82.06 248 LEU A CA 1
ATOM 1848 C C . LEU A 1 248 ? 27.418 11.384 -35.776 1.00 82.06 248 LEU A C 1
ATOM 1850 O O . LEU A 1 248 ? 26.533 11.479 -36.630 1.00 82.06 248 LEU A O 1
ATOM 1854 N N . GLY A 1 249 ? 28.405 10.494 -35.887 1.00 79.12 249 GLY A N 1
ATOM 1855 C CA . GLY A 1 249 ? 28.394 9.439 -36.889 1.00 79.12 249 GLY A CA 1
ATOM 1856 C C . GLY A 1 249 ? 27.280 8.440 -36.601 1.00 79.12 249 GLY A C 1
ATOM 1857 O O . GLY A 1 249 ? 27.245 7.877 -35.508 1.00 79.12 249 GLY A O 1
ATOM 1858 N N . ASP A 1 250 ? 26.418 8.213 -37.596 1.00 69.94 250 ASP A N 1
ATOM 1859 C CA . ASP A 1 250 ? 25.396 7.165 -37.553 1.00 69.94 250 ASP A CA 1
ATOM 1860 C C . ASP A 1 250 ? 26.061 5.811 -37.270 1.00 69.94 250 ASP A C 1
ATOM 1862 O O . ASP A 1 250 ? 26.870 5.322 -38.062 1.00 69.94 250 ASP A O 1
ATOM 1866 N N . ASP A 1 251 ? 25.750 5.260 -36.100 1.00 69.25 251 ASP A N 1
ATOM 1867 C CA . ASP A 1 251 ? 26.170 3.949 -35.613 1.00 69.25 251 ASP A CA 1
ATOM 1868 C C . ASP A 1 251 ? 24.965 3.041 -35.355 1.00 69.25 251 ASP A C 1
ATOM 1870 O O . ASP A 1 251 ? 25.087 2.038 -34.655 1.00 69.25 251 ASP A O 1
ATOM 1874 N N . SER A 1 252 ? 23.795 3.366 -35.917 1.00 64.19 252 SER A N 1
ATOM 1875 C CA . SER A 1 252 ? 22.564 2.589 -35.725 1.00 64.19 252 SER A CA 1
ATOM 1876 C C . SER A 1 252 ? 22.650 1.144 -36.248 1.00 64.19 252 SER A C 1
ATOM 1878 O O . SER A 1 252 ? 21.730 0.353 -36.022 1.00 64.19 252 SER A O 1
ATOM 1880 N N . ASP A 1 253 ? 23.769 0.781 -36.887 1.00 60.31 253 ASP A N 1
ATOM 1881 C CA . ASP A 1 253 ? 24.186 -0.554 -37.318 1.00 60.31 253 ASP A CA 1
ATOM 1882 C C . ASP A 1 253 ? 25.392 -1.160 -36.540 1.00 60.31 253 ASP A C 1
ATOM 1884 O O . ASP A 1 253 ? 25.758 -2.301 -36.817 1.00 60.31 253 ASP A O 1
ATOM 1888 N N . HIS A 1 254 ? 25.981 -0.485 -35.536 1.00 54.25 254 HIS A N 1
ATOM 1889 C CA . HIS A 1 254 ? 27.127 -0.951 -34.715 1.00 54.25 254 HIS A CA 1
ATOM 1890 C C . HIS A 1 254 ? 26.834 -0.956 -33.190 1.00 54.25 254 HIS A C 1
ATOM 1892 O O . HIS A 1 254 ? 26.782 0.094 -32.563 1.00 54.25 254 HIS A O 1
ATOM 1898 N N . ASP A 1 255 ? 26.621 -2.121 -32.555 1.00 57.56 255 ASP A N 1
ATOM 1899 C CA . ASP A 1 255 ? 26.245 -2.206 -31.121 1.00 57.56 255 ASP A CA 1
ATOM 1900 C C . ASP A 1 255 ? 27.469 -2.475 -30.215 1.00 57.56 255 ASP A C 1
ATOM 1902 O O . ASP A 1 255 ? 28.602 -2.651 -30.668 1.00 57.56 255 ASP A O 1
ATOM 1906 N N . TYR A 1 256 ? 27.218 -2.592 -28.906 1.00 50.56 256 TYR A N 1
ATOM 1907 C CA . TYR A 1 256 ? 28.193 -3.020 -27.895 1.00 50.56 256 TYR A CA 1
ATOM 1908 C C . TYR A 1 256 ? 28.692 -4.476 -28.081 1.00 50.56 256 TYR A C 1
ATOM 1910 O O . TYR A 1 256 ? 29.680 -4.865 -27.458 1.00 50.56 256 TYR A O 1
ATOM 1918 N N . ASN A 1 257 ? 28.037 -5.292 -28.924 1.00 52.19 257 ASN A N 1
ATOM 1919 C CA . ASN A 1 257 ? 28.430 -6.674 -29.247 1.00 52.19 257 ASN A CA 1
ATOM 1920 C C . ASN A 1 257 ? 29.114 -6.823 -30.632 1.00 52.19 257 ASN A C 1
ATOM 1922 O O . ASN A 1 257 ? 29.599 -7.908 -30.958 1.00 52.19 257 ASN A O 1
ATOM 1926 N N . GLY A 1 258 ? 29.214 -5.735 -31.406 1.00 50.62 258 GLY A N 1
ATOM 1927 C CA . GLY A 1 258 ? 29.806 -5.648 -32.737 1.00 50.62 258 GLY A CA 1
ATOM 1928 C C . GLY A 1 258 ? 28.900 -5.994 -33.931 1.00 50.62 258 GLY A C 1
ATOM 1929 O O . GLY A 1 258 ? 29.462 -6.239 -34.999 1.00 50.62 258 GLY A O 1
ATOM 1930 N N . THR A 1 259 ? 27.562 -6.036 -33.799 1.00 51.50 259 THR A N 1
ATOM 1931 C CA . THR A 1 259 ? 26.675 -6.575 -34.858 1.00 51.50 259 THR A CA 1
ATOM 1932 C C . THR A 1 259 ? 25.526 -5.671 -35.354 1.00 51.50 259 THR A C 1
ATOM 1934 O O . THR A 1 259 ? 25.264 -5.738 -36.555 1.00 51.50 259 THR A O 1
ATOM 1937 N N . ASN A 1 260 ? 24.794 -4.891 -34.530 1.00 54.62 260 ASN A N 1
ATOM 1938 C CA . ASN A 1 260 ? 23.572 -4.206 -35.029 1.00 54.62 260 ASN A CA 1
ATOM 1939 C C . ASN A 1 260 ? 23.106 -2.857 -34.404 1.00 54.62 260 ASN A C 1
ATOM 1941 O O . ASN A 1 260 ? 21.958 -2.477 -34.615 1.00 54.62 260 ASN A O 1
ATOM 1945 N N . GLY A 1 261 ? 23.940 -2.098 -33.691 1.00 57.31 261 GLY A N 1
ATOM 1946 C CA . GLY A 1 261 ? 23.690 -0.679 -33.334 1.00 57.31 261 GLY A CA 1
ATOM 1947 C C . GLY A 1 261 ? 22.894 -0.354 -32.079 1.00 57.31 261 GLY A C 1
ATOM 1948 O O . GLY A 1 261 ? 23.049 0.718 -31.497 1.00 57.31 261 GLY A O 1
ATOM 1949 N N . ARG A 1 262 ? 21.994 -1.242 -31.666 1.00 69.25 262 ARG A N 1
ATOM 1950 C CA . ARG A 1 262 ? 20.829 -0.834 -30.872 1.00 69.25 262 ARG A CA 1
ATOM 1951 C C . ARG A 1 262 ? 20.931 -1.282 -29.422 1.00 69.25 262 ARG A C 1
ATOM 1953 O O . ARG A 1 262 ? 21.319 -2.415 -29.140 1.00 69.25 262 ARG A O 1
ATOM 1960 N N . LEU A 1 263 ? 20.546 -0.401 -28.498 1.00 71.31 263 LEU A N 1
ATOM 1961 C CA . LEU A 1 263 ? 20.385 -0.766 -27.094 1.00 71.31 263 LEU A CA 1
ATOM 1962 C C . LEU A 1 263 ? 19.042 -1.473 -26.909 1.00 71.31 263 LEU A C 1
ATOM 1964 O O . LEU A 1 263 ? 17.990 -0.836 -26.872 1.00 71.31 263 LEU A O 1
ATOM 1968 N N . ILE A 1 264 ? 19.109 -2.795 -26.780 1.00 77.56 264 ILE A N 1
ATOM 1969 C CA . ILE A 1 264 ? 17.995 -3.620 -26.318 1.00 77.56 264 ILE A CA 1
ATOM 1970 C C . ILE A 1 264 ? 18.119 -3.705 -24.802 1.00 77.56 264 ILE A C 1
ATOM 1972 O O . ILE A 1 264 ? 19.144 -4.169 -24.295 1.00 77.5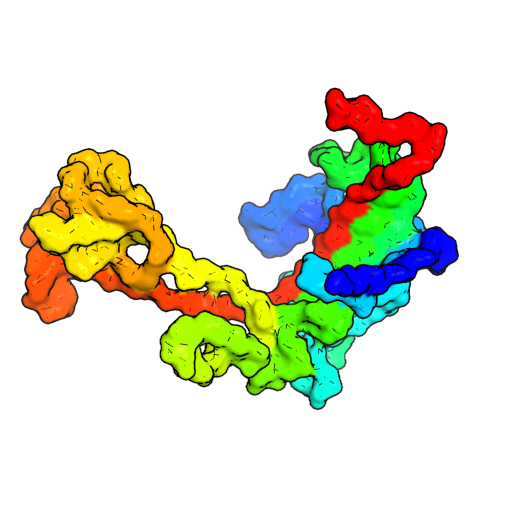6 264 ILE A O 1
ATOM 1976 N N . LEU A 1 265 ? 17.102 -3.242 -24.083 1.00 80.81 265 LEU A N 1
ATOM 1977 C CA . LEU A 1 265 ? 17.027 -3.438 -22.642 1.00 80.81 265 LEU A CA 1
ATOM 1978 C C . LEU A 1 265 ? 16.094 -4.601 -22.347 1.00 80.81 265 LEU A C 1
ATOM 1980 O O . LEU A 1 265 ? 15.095 -4.800 -23.038 1.00 80.81 265 LEU A O 1
ATOM 1984 N N . LYS A 1 266 ? 16.444 -5.343 -21.302 1.00 84.44 266 LYS A N 1
ATOM 1985 C CA . LYS A 1 266 ? 15.564 -6.301 -20.661 1.00 84.44 266 LYS A CA 1
ATOM 1986 C C . LYS A 1 266 ? 15.133 -5.705 -19.330 1.00 84.44 266 LYS A C 1
ATOM 1988 O O . LYS A 1 266 ? 15.974 -5.345 -18.507 1.00 84.44 266 LYS A O 1
ATOM 1993 N N . PHE A 1 267 ? 13.836 -5.546 -19.171 1.00 76.44 267 PHE A N 1
ATOM 1994 C CA . PHE A 1 267 ? 13.183 -5.335 -17.905 1.00 76.44 267 PHE A CA 1
ATOM 1995 C C . PHE A 1 267 ? 13.004 -6.704 -17.247 1.00 76.44 267 PHE A C 1
ATOM 1997 O O . PHE A 1 267 ? 12.280 -7.557 -17.755 1.00 76.44 267 PHE A O 1
ATOM 2004 N N . ASP A 1 268 ? 13.714 -6.913 -16.146 1.00 72.38 268 ASP A N 1
ATOM 2005 C CA . ASP A 1 268 ? 13.447 -8.017 -15.235 1.00 72.38 268 ASP A CA 1
ATOM 2006 C C . ASP A 1 268 ? 12.600 -7.446 -14.090 1.00 72.38 268 ASP A C 1
ATOM 2008 O O . ASP A 1 268 ? 13.045 -6.476 -13.457 1.00 72.38 268 ASP A O 1
ATOM 2012 N N . PRO A 1 269 ? 11.397 -7.991 -13.832 1.00 61.75 269 PRO A N 1
ATOM 2013 C CA . PRO A 1 269 ? 10.570 -7.549 -12.723 1.00 61.75 269 PRO A CA 1
ATOM 2014 C C . PRO A 1 269 ? 11.377 -7.648 -11.438 1.00 61.75 269 PRO A C 1
ATOM 2016 O O . PRO A 1 269 ? 11.952 -8.686 -11.109 1.00 61.75 269 PRO A O 1
ATOM 2019 N N . MET A 1 270 ? 11.465 -6.535 -10.721 1.00 53.81 270 MET A N 1
ATOM 2020 C CA . MET A 1 270 ? 12.046 -6.551 -9.393 1.00 53.81 270 MET A CA 1
ATOM 2021 C C . MET A 1 270 ? 10.938 -6.913 -8.415 1.00 53.81 270 MET A C 1
ATOM 2023 O O . MET A 1 270 ? 10.041 -6.097 -8.193 1.00 53.81 270 MET A O 1
ATOM 2027 N N . CYS A 1 271 ? 11.030 -8.097 -7.809 1.00 54.00 271 CYS A N 1
ATOM 2028 C CA . CYS A 1 271 ? 10.262 -8.445 -6.618 1.00 54.00 271 CYS A CA 1
ATOM 2029 C C . CYS A 1 271 ? 10.717 -7.519 -5.491 1.00 54.00 271 CYS A C 1
ATOM 2031 O O . CYS A 1 271 ? 11.715 -7.750 -4.804 1.00 54.00 271 CYS A O 1
ATOM 2033 N N . THR A 1 272 ? 10.064 -6.366 -5.394 1.00 54.09 272 THR A N 1
ATOM 2034 C CA . THR A 1 272 ? 10.309 -5.442 -4.299 1.00 54.09 272 THR A CA 1
ATOM 2035 C C . THR A 1 272 ? 9.441 -5.918 -3.158 1.00 54.09 272 THR A C 1
ATOM 2037 O O . THR A 1 272 ? 8.225 -5.761 -3.214 1.00 54.09 272 THR A O 1
ATOM 2040 N N . HIS A 1 273 ? 10.074 -6.519 -2.153 1.00 57.69 273 HIS A N 1
ATOM 2041 C CA . HIS A 1 273 ? 9.400 -6.878 -0.915 1.00 57.69 273 HIS A CA 1
ATOM 2042 C C . HIS A 1 273 ? 8.694 -5.646 -0.350 1.00 57.69 273 HIS A C 1
ATOM 2044 O O . HIS A 1 273 ? 9.345 -4.623 -0.102 1.00 57.69 273 HIS A O 1
ATOM 2050 N N . ASP A 1 274 ? 7.390 -5.753 -0.133 1.00 64.12 274 ASP A N 1
ATOM 2051 C CA . ASP A 1 274 ? 6.603 -4.714 0.511 1.00 64.12 274 ASP A CA 1
ATOM 2052 C C . ASP A 1 274 ? 5.886 -5.296 1.728 1.00 64.12 274 ASP A C 1
ATOM 2054 O O . ASP A 1 274 ? 5.323 -6.386 1.692 1.00 64.12 274 ASP A O 1
ATOM 2058 N N . ILE A 1 275 ? 5.932 -4.545 2.824 1.00 74.00 275 ILE A N 1
ATOM 2059 C CA . ILE A 1 275 ? 5.129 -4.792 4.014 1.00 74.00 275 ILE A CA 1
ATOM 2060 C C . ILE A 1 275 ? 4.194 -3.608 4.114 1.00 74.00 275 ILE A C 1
ATOM 2062 O O . ILE A 1 275 ? 4.585 -2.508 4.519 1.00 74.00 275 ILE A O 1
ATOM 2066 N N . MET A 1 276 ? 2.931 -3.842 3.801 1.00 77.81 276 MET A N 1
ATOM 2067 C CA . MET A 1 276 ? 1.949 -2.782 3.815 1.00 77.81 276 MET A CA 1
ATOM 2068 C C . MET A 1 276 ? 1.362 -2.622 5.216 1.00 77.81 276 MET A C 1
ATOM 2070 O O . MET A 1 276 ? 0.717 -3.513 5.775 1.00 77.81 276 MET A O 1
ATOM 2074 N N . VAL A 1 277 ? 1.523 -1.419 5.764 1.00 82.38 277 VAL A N 1
ATOM 2075 C CA . VAL A 1 277 ? 0.734 -0.934 6.898 1.00 82.38 277 VAL A CA 1
ATOM 2076 C C . VAL A 1 277 ? -0.466 -0.193 6.334 1.00 82.38 277 VAL A C 1
ATOM 2078 O O . VAL A 1 277 ? -0.324 0.834 5.674 1.00 82.38 277 VAL A O 1
ATOM 2081 N N . ARG A 1 278 ? -1.663 -0.695 6.612 1.00 84.25 278 ARG A N 1
ATOM 2082 C CA . ARG A 1 278 ? -2.917 -0.122 6.135 1.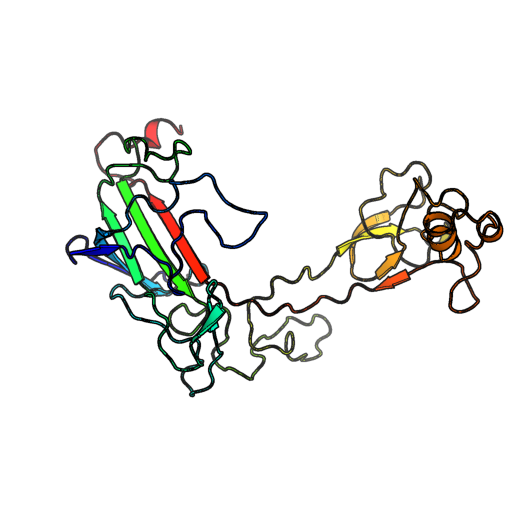00 84.25 278 ARG A CA 1
ATOM 2083 C C . ARG A 1 278 ? -3.655 0.537 7.284 1.00 84.25 278 ARG A C 1
ATOM 2085 O O . ARG A 1 278 ? -3.935 -0.070 8.316 1.00 84.25 278 ARG A O 1
ATOM 2092 N N . HIS A 1 279 ? -3.979 1.802 7.073 1.00 84.75 279 HIS A N 1
ATOM 2093 C CA . HIS A 1 279 ? -4.919 2.549 7.886 1.00 84.75 279 HIS A CA 1
ATOM 2094 C C . HIS A 1 279 ? -6.078 2.928 6.974 1.00 84.75 279 HIS A C 1
ATOM 2096 O O . HIS A 1 279 ? -5.912 3.736 6.062 1.00 84.75 279 HIS A O 1
ATOM 2102 N N . VAL A 1 280 ? -7.227 2.293 7.185 1.00 86.25 280 VAL A N 1
ATOM 2103 C CA . VAL A 1 280 ? -8.380 2.444 6.301 1.00 86.25 280 VAL A CA 1
ATOM 2104 C C . VAL A 1 280 ? -9.509 3.124 7.049 1.00 86.25 280 VAL A C 1
ATOM 2106 O O . VAL A 1 280 ? -9.837 2.731 8.165 1.00 86.25 280 VAL A O 1
ATOM 2109 N N . MET A 1 281 ? -10.100 4.135 6.416 1.00 86.75 281 MET A N 1
ATOM 2110 C CA . MET A 1 281 ? -11.216 4.922 6.931 1.00 86.75 281 MET A CA 1
ATOM 2111 C C . MET A 1 281 ? -12.304 4.960 5.860 1.00 86.75 281 MET A C 1
ATOM 2113 O O . MET A 1 281 ? -12.032 5.342 4.723 1.00 86.75 281 MET A O 1
ATOM 2117 N N . LEU A 1 282 ? -13.519 4.547 6.210 1.00 86.88 282 LEU A N 1
ATOM 2118 C CA . LEU A 1 282 ? -14.661 4.464 5.303 1.00 86.88 282 LEU A CA 1
ATOM 2119 C C . LEU A 1 282 ? -15.919 5.048 5.943 1.00 86.88 282 LEU A C 1
ATOM 2121 O O . LEU A 1 282 ? -16.131 4.951 7.153 1.00 86.88 282 LEU A O 1
ATOM 2125 N N . GLU A 1 283 ? -16.798 5.574 5.096 1.00 86.50 283 GLU A N 1
ATOM 2126 C CA . GLU A 1 283 ? -18.143 6.008 5.462 1.00 86.50 283 GLU A CA 1
ATOM 2127 C C . GLU A 1 283 ? -19.193 5.167 4.745 1.00 86.50 283 GLU A C 1
ATOM 2129 O O . GLU A 1 283 ? -19.052 4.836 3.567 1.00 86.50 283 GLU A O 1
ATOM 2134 N N . PHE A 1 284 ? -20.266 4.834 5.460 1.00 85.75 284 PHE A N 1
ATOM 2135 C CA . PHE A 1 284 ? -21.370 4.035 4.940 1.00 85.75 284 PHE A CA 1
ATOM 2136 C C . PHE A 1 284 ? -22.707 4.721 5.189 1.00 85.75 284 PHE A C 1
ATOM 2138 O O . PHE A 1 284 ? -22.914 5.329 6.237 1.00 85.75 284 PHE A O 1
ATOM 2145 N N . ILE A 1 285 ? -23.631 4.550 4.243 1.00 83.50 285 ILE A N 1
ATOM 2146 C CA . ILE A 1 285 ? -25.041 4.928 4.377 1.00 83.50 285 ILE A CA 1
ATOM 2147 C C . ILE A 1 285 ? -25.855 3.656 4.636 1.00 83.50 285 ILE A C 1
ATOM 2149 O O . ILE A 1 285 ? -25.687 2.647 3.946 1.00 83.50 285 ILE A O 1
ATOM 2153 N N . GLU A 1 286 ? -26.736 3.687 5.629 1.00 81.25 286 GLU A N 1
ATOM 2154 C CA . GLU A 1 286 ? -27.591 2.568 6.005 1.00 81.25 286 GLU A CA 1
ATOM 2155 C C . GLU A 1 286 ? -28.772 2.446 5.031 1.00 81.25 286 GLU A C 1
ATOM 2157 O O . GLU A 1 286 ? -29.681 3.276 4.988 1.00 81.25 286 GLU A O 1
ATOM 2162 N N . VAL A 1 287 ? -28.800 1.372 4.239 1.00 75.69 287 VAL A N 1
ATOM 2163 C CA . VAL A 1 287 ? -29.903 1.130 3.300 1.00 7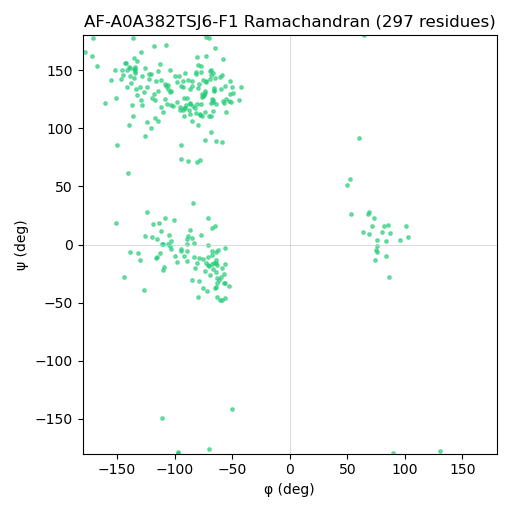5.69 287 VAL A CA 1
ATOM 2164 C C . VAL A 1 287 ? -31.133 0.610 4.049 1.00 75.69 287 VAL A C 1
ATOM 2166 O O . VAL A 1 287 ? -31.105 -0.466 4.642 1.00 75.69 287 VAL A O 1
ATOM 2169 N N . GLY A 1 288 ? -32.252 1.334 3.948 1.00 65.12 288 GLY A N 1
ATOM 2170 C CA . GLY A 1 288 ? -33.551 0.906 4.486 1.00 65.12 288 GLY A CA 1
ATOM 2171 C C . GLY A 1 288 ? -33.900 1.456 5.872 1.00 65.12 288 GLY A C 1
ATOM 2172 O O . GLY A 1 288 ? -34.969 1.128 6.395 1.00 65.12 288 GLY A O 1
ATOM 2173 N N . ALA A 1 289 ? -33.063 2.324 6.445 1.00 58.97 289 ALA A N 1
ATOM 2174 C CA . ALA A 1 289 ? -33.451 3.156 7.576 1.00 58.97 289 ALA A CA 1
ATOM 2175 C C . ALA A 1 289 ? -34.522 4.162 7.107 1.00 58.97 289 ALA A C 1
ATOM 2177 O O . ALA A 1 289 ? -34.347 4.867 6.123 1.00 58.97 289 ALA A O 1
ATOM 2178 N N . GLY A 1 290 ? -35.685 4.193 7.761 1.00 53.41 290 GLY A N 1
ATOM 2179 C CA . GLY A 1 290 ? -36.879 4.922 7.300 1.00 53.41 290 GLY A CA 1
ATOM 2180 C C . GLY A 1 290 ? -36.832 6.459 7.375 1.00 53.41 290 GLY A C 1
ATOM 2181 O O . GLY A 1 290 ? -37.897 7.072 7.442 1.00 53.41 290 GLY A O 1
ATOM 2182 N N . ALA A 1 291 ? -35.652 7.077 7.401 1.00 54.94 291 ALA A N 1
ATOM 2183 C CA . ALA A 1 291 ? -35.453 8.523 7.290 1.00 54.94 291 ALA A CA 1
ATOM 2184 C C . ALA A 1 291 ? -34.740 8.830 5.965 1.00 54.94 291 ALA A C 1
ATOM 2186 O O . ALA A 1 291 ? -34.094 7.949 5.410 1.00 54.94 291 ALA A O 1
ATOM 2187 N N . GLU A 1 292 ? -34.906 10.042 5.434 1.00 54.47 292 GLU A N 1
ATOM 2188 C CA . GLU A 1 292 ? -34.337 10.469 4.149 1.00 54.47 292 GLU A CA 1
ATOM 2189 C C . GLU A 1 292 ? -32.805 10.344 4.151 1.00 54.47 292 GLU A C 1
ATOM 2191 O O . GLU A 1 292 ? -32.085 11.265 4.515 1.00 54.47 292 GLU A O 1
ATOM 2196 N N . SER A 1 293 ? -32.307 9.170 3.770 1.00 55.25 293 SER A N 1
ATOM 2197 C CA . SER A 1 293 ? -30.911 8.961 3.419 1.00 55.25 293 SER A CA 1
ATOM 2198 C C . SER A 1 293 ? -30.616 9.774 2.161 1.00 55.25 293 SER A C 1
ATOM 2200 O O . SER A 1 293 ? -31.431 9.751 1.232 1.00 55.25 293 SER A O 1
ATOM 2202 N N . CYS A 1 294 ? -29.423 10.359 2.049 1.00 61.28 294 CYS A N 1
ATOM 2203 C CA . CYS A 1 294 ? -28.944 11.009 0.820 1.00 61.28 294 CYS A CA 1
ATOM 2204 C C . CYS A 1 294 ? -28.941 10.089 -0.425 1.00 61.28 294 CYS A C 1
ATOM 2206 O O . CYS A 1 294 ? -28.652 10.533 -1.532 1.00 61.28 294 CYS A O 1
ATOM 2208 N N . LEU A 1 295 ? -29.293 8.804 -0.280 1.00 59.72 295 LEU A N 1
ATOM 2209 C CA . LEU A 1 295 ? -29.560 7.884 -1.388 1.00 59.72 295 LEU A CA 1
ATOM 2210 C C . LEU A 1 295 ? -30.694 8.362 -2.314 1.00 59.72 295 LEU A C 1
ATOM 2212 O O . LEU A 1 295 ? -30.752 7.901 -3.451 1.00 59.72 295 LEU A O 1
ATOM 2216 N N . SER A 1 296 ? -31.585 9.264 -1.874 1.00 54.84 296 SER A N 1
ATOM 2217 C CA . SER A 1 296 ? -32.627 9.829 -2.749 1.00 54.84 296 SER A CA 1
ATOM 2218 C C . SER A 1 296 ? -32.097 10.797 -3.814 1.00 54.84 296 SER A C 1
ATOM 2220 O O . SER A 1 296 ? -32.805 11.030 -4.791 1.00 54.84 296 SER A O 1
ATOM 2222 N N . ASP A 1 297 ? -30.876 11.323 -3.655 1.00 52.16 297 ASP A N 1
ATOM 2223 C CA . ASP A 1 297 ? -30.259 12.289 -4.581 1.00 52.16 297 ASP A CA 1
ATOM 2224 C C . ASP A 1 297 ? -29.357 11.633 -5.648 1.00 52.16 297 ASP A C 1
ATOM 2226 O O . ASP A 1 297 ? -28.881 12.310 -6.557 1.00 52.16 297 ASP A O 1
ATOM 2230 N N . TYR A 1 298 ? -29.157 10.310 -5.585 1.00 46.50 298 TYR A N 1
ATOM 2231 C CA . TYR A 1 298 ? -28.387 9.527 -6.569 1.00 46.50 298 TYR A CA 1
ATOM 2232 C C . TYR A 1 298 ? -29.271 8.772 -7.589 1.00 46.50 298 TYR A C 1
ATOM 2234 O O . TYR A 1 298 ? -28.830 7.787 -8.186 1.00 46.50 298 TYR A O 1
ATOM 2242 N N . GLY A 1 299 ? -30.522 9.217 -7.779 1.00 41.69 299 GLY A N 1
ATOM 2243 C CA . GLY A 1 299 ? -31.506 8.639 -8.710 1.00 41.69 299 GLY A CA 1
ATOM 2244 C C . GLY A 1 299 ? -31.559 9.296 -10.085 1.00 41.69 299 GLY A C 1
ATOM 2245 O O . GLY A 1 299 ? -31.579 10.545 -10.146 1.00 41.69 299 GLY A O 1
#

Foldseek 3Di:
DFDWDKDKDFPPFDFAAQAALQRHGLQQPQPDPPGGDDGQAQCQRHGHTFIFMFTDTDPPFFGFARDWDQDFQDLVVQDFCWDQHSVRDIDHHPHGRPGTFGKTKDALDQFDSVDPPNPGHGDPFFRMKMKGWDWDYDNRVFFQPSDAPAQPDQPPDPVPDRDRPPNHRTPDFPWPQWFKWWDFDVVVVDPFTAGDDCVVPPLCVPGTDDTDTHFKHWYAAVPQCVLASRTDFPLSVVCVVPVDCVSSHHQCQQHPVGGGGTDMDGHDTDRDRDIDTDIDMDTDGDPPPPDDHCVVVVD

Solvent-accessible surface area (backbone atoms only — not comparable to full-atom values): 17216 Å² total; per-residue (Å²): 130,89,64,75,43,69,51,75,37,77,80,68,64,41,66,40,65,64,37,41,41,76,54,46,60,62,43,35,77,52,101,50,98,85,65,61,54,75,80,67,47,71,56,90,57,47,67,35,78,21,9,24,25,25,32,80,38,64,96,84,60,72,24,23,41,49,60,73,38,56,48,46,45,33,42,83,84,77,47,48,53,66,45,74,36,95,89,71,50,72,46,54,46,71,44,65,38,82,16,42,31,20,22,35,30,34,74,61,38,74,44,33,89,87,46,93,76,47,72,42,49,70,41,85,55,48,41,30,35,40,36,38,26,37,46,42,14,72,73,14,72,36,44,31,53,75,42,62,92,40,51,78,46,76,54,87,50,92,84,70,59,87,53,68,25,94,74,46,37,44,76,47,62,82,39,66,76,52,43,56,22,20,34,44,38,60,93,71,74,37,93,56,24,34,56,38,85,55,74,83,38,78,92,43,70,93,31,55,54,63,74,42,73,40,44,59,19,31,44,73,33,71,86,77,12,60,72,31,80,22,33,43,25,70,41,41,56,48,26,73,75,65,70,43,73,86,31,67,59,69,40,53,59,51,28,100,87,72,70,53,6,62,45,68,49,73,61,73,58,57,82,49,88,55,80,58,75,44,77,47,78,50,74,40,66,69,86,82,58,96,58,94,53,63,72,73,78,77,114

Mean predicted aligned error: 14.62 Å

pLDDT: mean 77.33, std 14.96, range [41.69, 95.75]